Protein AF-A0A401RE34-F1 (afdb_monomer_lite)

pLDDT: mean 74.11, std 19.67, range [28.58, 96.75]

Radius of gyration: 24.1 Å; chains: 1; bounding box: 64×51×60 Å

Foldseek 3Di:
DVCLLLVHQQCFDADPNDTDNVLVVLVVLLVQQLVQLVDDLVRPDDHGGHGPPHLQSNLVSLLVNLLNVHHDDQSVLCVSLVLLLDDDPVSLVRAALQSLLSNLNSLLSCLPRPNPDDNVSSVSSSLSSLVSQLVQQDPQRARRHLLSLLQQWAADPPPPPDDDDDPPPDPGGCIGLRCNSVVVSDDPPSHDRVSSVVSNVVCVVVCVPVPVVSVVSNVCRDHRHYSSCSNVDDSVPDDPPPQPPPPPDDRPDDPPDPDDPDPDDDDDDDDDDDPDDDDPDPDQDKDKDWDWDADPPPSPDIDIDIDIGGDPDDVVNVLVVVCVVPVPPRD

Structure (mmCIF, N/CA/C/O backbone):
data_AF-A0A401RE34-F1
#
_entry.id   AF-A0A401RE34-F1
#
loop_
_atom_site.group_PDB
_atom_site.id
_atom_site.type_symbol
_atom_site.label_atom_id
_atom_site.label_alt_id
_atom_site.label_comp_id
_atom_site.label_asym_id
_atom_site.label_entity_id
_atom_site.label_seq_id
_atom_site.pdbx_PDB_ins_code
_atom_site.Cartn_x
_atom_site.Cartn_y
_atom_site.Cartn_z
_atom_site.occupancy
_atom_site.B_iso_or_equiv
_atom_site.auth_seq_id
_atom_site.auth_comp_id
_atom_site.auth_asym_id
_atom_site.auth_atom_id
_atom_site.pdbx_PDB_model_num
ATOM 1 N N . MET A 1 1 ? -4.284 -9.697 8.729 1.00 90.38 1 MET A N 1
ATOM 2 C CA . MET A 1 1 ? -4.873 -9.360 7.415 1.00 90.38 1 MET A CA 1
ATOM 3 C C . MET A 1 1 ? -5.427 -10.591 6.721 1.00 90.38 1 MET A C 1
ATOM 5 O O . MET A 1 1 ? -6.637 -10.698 6.702 1.00 90.38 1 MET A O 1
ATOM 9 N N . ALA A 1 2 ? -4.611 -11.542 6.244 1.00 93.44 2 ALA A N 1
ATOM 10 C CA . ALA A 1 2 ? -5.129 -12.738 5.555 1.00 93.44 2 ALA A CA 1
ATOM 11 C C . ALA A 1 2 ? -6.195 -13.509 6.361 1.00 93.44 2 ALA A C 1
ATOM 13 O O . ALA A 1 2 ? -7.266 -13.746 5.830 1.00 93.44 2 ALA A O 1
ATOM 14 N N . LEU A 1 3 ? -5.949 -13.778 7.654 1.00 94.50 3 LEU A N 1
ATOM 15 C CA . LEU A 1 3 ? -6.941 -14.416 8.537 1.00 94.50 3 LEU A CA 1
ATOM 16 C C . LEU A 1 3 ? -8.266 -13.642 8.604 1.00 94.50 3 LEU A C 1
ATOM 18 O O . LEU A 1 3 ? -9.326 -14.229 8.461 1.00 94.50 3 LEU A O 1
ATOM 22 N N . LEU A 1 4 ? -8.209 -12.312 8.739 1.00 93.88 4 LEU A N 1
ATOM 23 C CA . LEU A 1 4 ? -9.418 -11.481 8.731 1.00 93.88 4 LEU A CA 1
ATOM 24 C C . LEU A 1 4 ? -10.170 -11.612 7.398 1.00 93.88 4 LEU A C 1
ATOM 26 O O . LEU A 1 4 ? -11.387 -11.754 7.398 1.00 93.88 4 LEU A O 1
ATOM 30 N N . ALA A 1 5 ? -9.438 -11.631 6.277 1.00 92.19 5 ALA A N 1
ATOM 31 C CA . ALA A 1 5 ? -10.022 -11.774 4.946 1.00 92.19 5 ALA A CA 1
ATOM 32 C C . ALA A 1 5 ? -10.691 -13.140 4.731 1.00 92.19 5 ALA A C 1
ATOM 34 O O . ALA A 1 5 ? -11.666 -13.223 3.991 1.00 92.19 5 ALA A O 1
ATOM 35 N N . SER A 1 6 ? -10.187 -14.193 5.382 1.00 92.75 6 SER A N 1
ATOM 36 C CA . SER A 1 6 ? -10.789 -15.529 5.399 1.00 92.75 6 SER A CA 1
ATOM 37 C C . SER A 1 6 ? -11.804 -15.727 6.533 1.00 92.75 6 SER A C 1
ATOM 39 O O . SER A 1 6 ? -12.241 -16.848 6.776 1.00 92.75 6 SER A O 1
ATOM 41 N N . CYS A 1 7 ? -12.236 -14.644 7.192 1.00 92.94 7 CYS A N 1
ATOM 42 C CA . CYS A 1 7 ? -13.179 -14.656 8.314 1.00 92.94 7 CYS A CA 1
ATOM 43 C C . CYS A 1 7 ? -12.711 -15.489 9.525 1.00 92.94 7 CYS A C 1
ATOM 45 O O . CYS A 1 7 ? -13.532 -15.943 10.325 1.00 92.94 7 CYS A O 1
ATOM 47 N N . ASP A 1 8 ? -11.398 -15.652 9.680 1.00 93.00 8 ASP A N 1
ATOM 48 C CA . ASP A 1 8 ? -10.756 -16.324 10.803 1.00 93.00 8 ASP A CA 1
ATOM 49 C C . ASP A 1 8 ? -10.309 -15.321 11.876 1.00 93.00 8 ASP A C 1
ATOM 51 O O . ASP A 1 8 ? -9.848 -14.213 11.587 1.00 93.00 8 ASP A O 1
ATOM 55 N N . ASP A 1 9 ? -10.392 -15.735 13.143 1.00 91.88 9 ASP A N 1
ATOM 56 C CA . ASP A 1 9 ? -10.023 -14.903 14.289 1.00 91.88 9 ASP A CA 1
ATOM 57 C C . ASP A 1 9 ? -8.500 -14.929 14.561 1.00 91.88 9 ASP A C 1
ATOM 59 O O . ASP A 1 9 ? -7.966 -15.954 15.003 1.00 91.88 9 ASP A O 1
ATOM 63 N N . PRO A 1 10 ? -7.771 -13.806 14.379 1.00 94.69 10 PRO A N 1
ATOM 64 C CA . PRO A 1 10 ? -6.333 -13.744 14.640 1.00 94.69 10 PRO A CA 1
ATOM 65 C C . PRO A 1 10 ? -5.965 -13.772 16.135 1.00 94.69 10 PRO A C 1
ATOM 67 O O . PRO A 1 10 ? -4.781 -13.896 16.468 1.00 94.69 10 PRO A O 1
ATOM 70 N N . LEU A 1 11 ? -6.931 -13.639 17.049 1.00 94.12 11 LEU A N 1
ATOM 71 C CA . LEU A 1 11 ? -6.701 -13.724 18.496 1.00 94.12 11 LEU A CA 1
ATOM 72 C C . LEU A 1 11 ? -6.545 -15.171 18.975 1.00 94.12 11 LEU A C 1
ATOM 74 O O . LEU A 1 11 ? -5.956 -15.394 20.034 1.00 94.12 11 LEU A O 1
ATOM 78 N N . ASN A 1 12 ? -7.071 -16.135 18.215 1.00 92.62 12 ASN A N 1
ATOM 79 C CA . ASN A 1 12 ? -7.244 -17.521 18.640 1.00 92.62 12 ASN A CA 1
ATOM 80 C C . ASN A 1 12 ? -6.787 -18.509 17.556 1.00 92.62 12 ASN A C 1
ATOM 82 O O . ASN A 1 12 ? -7.555 -19.353 17.098 1.00 92.62 12 ASN A O 1
ATOM 86 N N . VAL A 1 13 ? -5.517 -18.419 17.153 1.00 94.25 13 VAL A N 1
ATOM 87 C CA . VAL A 1 13 ? -4.942 -19.276 16.103 1.00 94.25 13 VAL A CA 1
ATOM 88 C C . VAL A 1 13 ? -4.282 -20.505 16.717 1.00 94.25 13 VAL A C 1
ATOM 90 O O . VAL A 1 13 ? -3.469 -20.380 17.629 1.00 94.25 13 VAL A O 1
ATOM 93 N N . MET A 1 14 ? -4.590 -21.694 16.203 1.00 91.19 14 MET A N 1
ATOM 94 C CA . MET A 1 14 ? -3.956 -2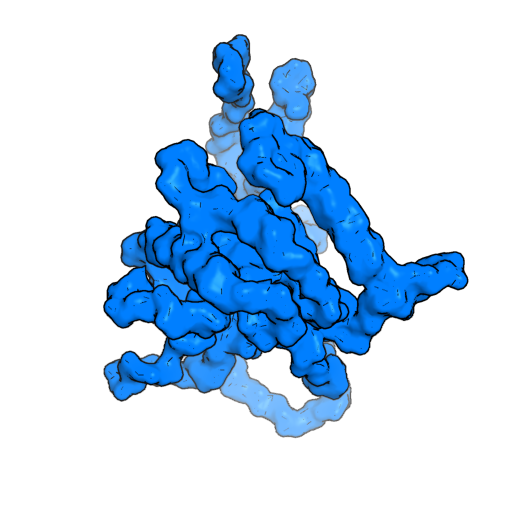2.942 16.638 1.00 91.19 14 MET A CA 1
ATOM 95 C C . MET A 1 14 ? -2.714 -23.240 15.792 1.00 91.19 14 MET A C 1
ATOM 97 O O . MET A 1 14 ? -2.813 -23.369 14.573 1.00 91.19 14 MET A O 1
ATOM 101 N N . VAL A 1 15 ? -1.553 -23.384 16.431 1.00 88.62 15 VAL A N 1
ATOM 102 C CA . VAL A 1 15 ? -0.286 -23.776 15.793 1.00 88.62 15 VAL A CA 1
ATOM 103 C C . VAL A 1 15 ? 0.317 -24.927 16.587 1.00 88.62 15 VAL A C 1
ATOM 105 O O . VAL A 1 15 ? 0.668 -24.732 17.744 1.00 88.62 15 VAL A O 1
ATOM 108 N N . GLU A 1 16 ? 0.415 -26.116 15.980 1.00 82.25 16 GLU A N 1
ATOM 109 C CA . GLU A 1 16 ? 1.020 -27.313 16.603 1.00 82.25 16 GLU A CA 1
ATOM 110 C C . GLU A 1 16 ? 0.528 -27.554 18.053 1.00 82.25 16 GLU A C 1
ATOM 112 O O . GLU A 1 16 ? 1.316 -27.722 18.977 1.00 82.25 16 GLU A O 1
ATOM 117 N N . ASP A 1 17 ? -0.798 -27.514 18.248 1.00 88.94 17 ASP A N 1
ATOM 118 C CA . ASP A 1 17 ? -1.525 -27.648 19.529 1.00 88.94 17 ASP A CA 1
ATOM 119 C C . ASP A 1 17 ? -1.418 -26.473 20.521 1.00 88.94 17 ASP A C 1
ATOM 121 O O . ASP A 1 17 ? -2.028 -26.506 21.594 1.00 88.94 17 ASP A O 1
ATOM 125 N N . GLN A 1 18 ? -0.728 -25.390 20.163 1.00 90.81 18 GLN A N 1
ATOM 126 C CA . GLN A 1 18 ? -0.668 -24.168 20.959 1.00 90.81 18 GLN A CA 1
ATOM 127 C C . GLN A 1 18 ? -1.620 -23.095 20.421 1.00 90.81 18 GLN A C 1
ATOM 129 O O . GLN A 1 18 ? -1.591 -22.738 19.244 1.00 90.81 18 GLN A O 1
ATOM 134 N N . GLN A 1 19 ? -2.430 -22.525 21.314 1.00 92.00 19 GLN A N 1
ATOM 135 C CA . GLN A 1 19 ? -3.226 -21.341 21.010 1.00 92.00 19 GLN A CA 1
ATOM 136 C C . GLN A 1 19 ? -2.334 -20.096 21.036 1.00 92.00 19 GLN A C 1
ATOM 138 O O . GLN A 1 19 ? -1.666 -19.809 22.034 1.00 92.00 19 GLN A O 1
ATOM 143 N N . MET A 1 20 ? -2.331 -19.352 19.937 1.00 93.75 20 MET A N 1
ATOM 144 C CA . MET A 1 20 ? -1.529 -18.155 19.733 1.00 93.75 20 MET A CA 1
ATOM 145 C C . MET A 1 20 ? -2.417 -16.940 19.478 1.00 93.75 20 MET A C 1
ATOM 147 O O . MET A 1 20 ? -3.316 -16.966 18.640 1.00 93.75 20 MET A O 1
ATOM 151 N N . ASN A 1 21 ? -2.102 -15.850 20.176 1.00 95.31 21 ASN A N 1
ATOM 152 C CA . ASN A 1 21 ? -2.672 -14.536 19.919 1.00 95.31 21 ASN A CA 1
ATOM 153 C C . ASN A 1 21 ? -1.729 -13.765 18.988 1.00 95.31 21 ASN A C 1
ATOM 155 O O . ASN A 1 21 ? -0.731 -13.184 19.430 1.00 95.31 21 ASN A O 1
ATOM 159 N N . LEU A 1 22 ? -2.033 -13.776 17.689 1.00 96.00 22 LEU A N 1
ATOM 160 C CA . LEU A 1 22 ? -1.188 -13.125 16.687 1.00 96.00 22 LEU A CA 1
ATOM 161 C C . LEU A 1 22 ? -1.270 -11.598 16.761 1.00 96.00 22 LEU A C 1
ATOM 163 O O . LEU A 1 22 ? -0.311 -10.929 16.385 1.00 96.00 22 LEU A O 1
ATOM 167 N N . VAL A 1 23 ? -2.366 -11.043 17.285 1.00 96.38 23 VAL A N 1
ATOM 168 C CA . VAL A 1 23 ? -2.522 -9.595 17.507 1.00 96.38 23 VAL A CA 1
ATOM 169 C C . VAL A 1 23 ? -1.529 -9.115 18.569 1.00 96.38 23 VAL A C 1
ATOM 171 O O . VAL A 1 23 ? -0.809 -8.143 18.351 1.00 96.38 23 VAL A O 1
ATOM 174 N N . ALA A 1 24 ? -1.420 -9.836 19.688 1.00 95.69 24 ALA A N 1
ATOM 175 C CA . ALA A 1 24 ? -0.450 -9.537 20.740 1.00 95.69 24 ALA A CA 1
ATOM 176 C C . ALA A 1 24 ? 0.997 -9.694 20.245 1.00 95.69 24 ALA A C 1
ATOM 178 O O . ALA A 1 24 ? 1.841 -8.846 20.529 1.00 95.69 24 ALA A O 1
ATOM 179 N N . LEU A 1 25 ? 1.274 -10.739 19.456 1.00 96.12 25 LEU A N 1
ATOM 180 C CA . LEU A 1 25 ? 2.590 -10.944 18.846 1.00 96.12 25 LEU A CA 1
ATOM 181 C C . LEU A 1 25 ? 2.954 -9.821 17.863 1.00 96.12 25 LEU A C 1
ATOM 183 O O . LEU A 1 25 ? 4.099 -9.370 17.839 1.00 96.12 25 LEU A O 1
ATOM 187 N N . LEU A 1 26 ? 1.997 -9.360 17.055 1.00 96.75 26 LEU A N 1
ATOM 188 C CA . LEU A 1 26 ? 2.203 -8.250 16.126 1.00 96.75 26 LEU A CA 1
ATOM 189 C C . LEU A 1 26 ? 2.470 -6.939 16.872 1.00 96.75 26 LEU A C 1
ATOM 191 O O . LEU A 1 26 ? 3.363 -6.197 16.474 1.00 96.75 26 LEU A O 1
ATOM 195 N N . MET A 1 27 ? 1.754 -6.681 17.970 1.00 94.56 27 MET A N 1
ATOM 196 C CA . MET A 1 27 ? 1.994 -5.515 18.825 1.00 94.56 27 MET A CA 1
ATOM 197 C C . MET A 1 27 ? 3.416 -5.526 19.411 1.00 94.56 27 MET A C 1
ATOM 199 O O . MET A 1 27 ? 4.094 -4.501 19.392 1.00 94.56 27 MET A O 1
ATOM 203 N N . ASP A 1 28 ? 3.898 -6.680 19.881 1.00 94.69 28 ASP A N 1
ATOM 204 C CA . ASP A 1 28 ? 5.262 -6.834 20.411 1.00 94.69 28 ASP A CA 1
ATOM 205 C C . ASP A 1 28 ? 6.339 -6.614 19.333 1.00 94.69 28 ASP A C 1
ATOM 207 O O . ASP A 1 28 ? 7.317 -5.888 19.541 1.00 94.69 28 ASP A O 1
ATOM 211 N N . LYS A 1 29 ? 6.124 -7.162 18.131 1.00 95.06 29 LYS A N 1
ATOM 212 C CA . LYS A 1 29 ? 7.015 -6.949 16.981 1.00 95.06 29 LYS A CA 1
ATOM 213 C C . LYS A 1 29 ? 7.043 -5.494 16.533 1.00 95.06 29 LYS A C 1
ATOM 215 O O . LYS A 1 29 ? 8.125 -4.957 16.329 1.00 95.06 29 LYS A O 1
ATOM 220 N N . LEU A 1 30 ? 5.881 -4.852 16.431 1.00 92.19 30 LEU A N 1
ATOM 221 C CA . LEU A 1 30 ? 5.777 -3.439 16.074 1.00 92.19 30 LEU A CA 1
ATOM 222 C C . LEU A 1 30 ? 6.473 -2.559 17.116 1.00 92.19 30 LEU A C 1
ATOM 224 O O . LEU A 1 30 ? 7.227 -1.659 16.761 1.00 92.19 30 LEU A O 1
ATOM 228 N N . LYS A 1 31 ? 6.288 -2.854 18.405 1.00 89.44 31 LYS A N 1
ATOM 229 C CA . LYS A 1 31 ? 7.003 -2.168 19.482 1.00 89.44 31 LYS A CA 1
ATOM 230 C C . LYS A 1 31 ? 8.519 -2.315 19.342 1.00 89.44 31 LYS A C 1
ATOM 232 O O . LYS A 1 31 ? 9.230 -1.326 19.475 1.00 89.44 31 LYS A O 1
ATOM 237 N N . THR A 1 32 ? 8.997 -3.524 19.057 1.00 90.38 32 THR A N 1
ATOM 238 C CA . THR A 1 32 ? 10.427 -3.797 18.849 1.00 90.38 32 THR A CA 1
ATOM 239 C C . THR A 1 32 ? 10.989 -2.998 17.672 1.00 90.38 32 THR A C 1
ATOM 241 O O . THR A 1 32 ? 12.085 -2.450 17.768 1.00 90.38 32 THR A O 1
ATOM 244 N N . ASP A 1 33 ? 10.225 -2.903 16.584 1.00 86.62 33 ASP A N 1
ATOM 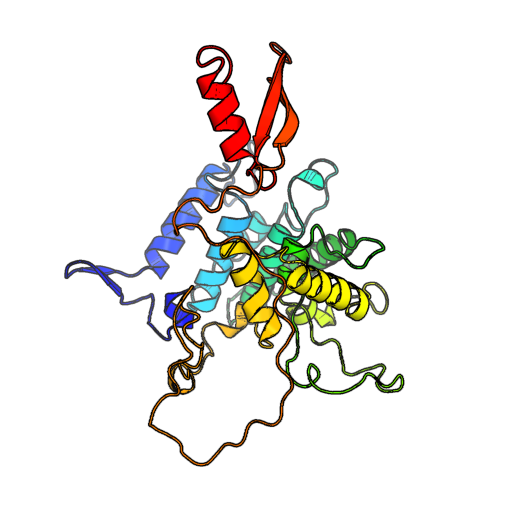245 C CA . ASP A 1 33 ? 10.597 -2.155 15.382 1.00 86.62 33 ASP A CA 1
ATOM 246 C C . ASP A 1 33 ? 10.695 -0.645 15.658 1.00 86.62 33 ASP A C 1
ATOM 248 O O . ASP A 1 33 ? 11.676 0.006 15.305 1.00 86.62 33 ASP A O 1
ATOM 252 N N . ILE A 1 34 ? 9.722 -0.097 16.395 1.00 81.44 34 ILE A N 1
ATOM 253 C CA . ILE A 1 34 ? 9.713 1.312 16.812 1.00 81.44 34 ILE A CA 1
ATOM 254 C C . ILE A 1 34 ? 10.854 1.604 17.788 1.00 81.44 34 ILE A C 1
ATOM 256 O O . ILE A 1 34 ? 11.558 2.596 17.621 1.00 81.44 34 ILE A O 1
ATOM 260 N N . ASP A 1 35 ? 11.073 0.755 18.795 1.00 82.38 35 ASP A N 1
ATOM 261 C CA . ASP A 1 35 ? 12.115 0.962 19.809 1.00 82.38 35 ASP A CA 1
ATOM 262 C C . ASP A 1 35 ? 13.529 0.981 19.168 1.00 82.38 35 ASP A C 1
ATOM 264 O O . ASP A 1 35 ? 14.422 1.676 19.664 1.00 82.38 35 ASP A O 1
ATOM 268 N N . ALA A 1 36 ? 13.731 0.297 18.031 1.00 81.19 36 ALA A N 1
ATOM 269 C CA . ALA A 1 36 ? 14.985 0.314 17.267 1.00 81.19 36 ALA A CA 1
ATOM 270 C C . ALA A 1 36 ? 15.303 1.669 16.611 1.00 81.19 36 ALA A C 1
ATOM 272 O O . ALA A 1 36 ? 16.478 2.001 16.445 1.00 81.19 36 ALA A O 1
ATOM 273 N N . THR A 1 37 ? 14.288 2.494 16.333 1.00 72.75 37 THR A N 1
ATOM 274 C CA . THR A 1 37 ? 14.477 3.852 15.783 1.00 72.75 37 THR A CA 1
ATOM 275 C C . THR A 1 37 ? 15.145 4.814 16.775 1.00 72.75 37 THR A C 1
ATOM 277 O O . THR A 1 37 ? 15.508 5.936 16.421 1.00 72.75 37 THR A O 1
ATOM 280 N N . GLY A 1 38 ? 15.307 4.398 18.039 1.00 66.44 38 GLY A N 1
ATOM 281 C CA . GLY A 1 38 ? 15.877 5.214 19.112 1.00 66.44 38 GLY A CA 1
ATOM 282 C C . GLY A 1 38 ? 14.916 6.276 19.652 1.00 66.44 38 GLY A C 1
ATOM 283 O O . GLY A 1 38 ? 15.276 7.031 20.564 1.00 66.44 38 GLY A O 1
ATOM 284 N N . VAL A 1 39 ? 13.684 6.333 19.138 1.00 63.16 39 VAL A N 1
ATOM 285 C CA . VAL A 1 39 ? 12.700 7.329 19.547 1.00 63.16 39 VAL A CA 1
ATOM 286 C C . VAL A 1 39 ? 12.140 6.987 20.929 1.00 63.16 39 VAL A C 1
ATOM 288 O O . VAL A 1 39 ? 11.606 5.909 21.174 1.00 63.16 39 VAL A O 1
ATOM 291 N N . LYS A 1 40 ? 12.264 7.929 21.872 1.00 54.28 40 LYS A N 1
ATOM 292 C CA . LYS A 1 40 ? 11.739 7.783 23.237 1.00 54.28 40 LYS A CA 1
ATOM 293 C C . LYS A 1 40 ? 10.378 8.469 23.386 1.00 54.28 40 LYS A C 1
ATOM 295 O O . LYS A 1 40 ? 10.184 9.544 22.817 1.00 54.28 40 LYS A O 1
ATOM 300 N N . PRO A 1 41 ? 9.482 7.955 24.255 1.00 49.72 41 PRO A N 1
ATOM 301 C CA . PRO A 1 41 ? 8.133 8.491 24.490 1.00 49.72 41 PRO A CA 1
ATOM 302 C C . PRO A 1 41 ? 8.089 9.913 25.081 1.00 49.72 41 PRO A C 1
ATOM 304 O O . PRO A 1 41 ? 7.026 10.412 25.412 1.00 49.72 41 PRO A O 1
ATOM 307 N N . ASN A 1 42 ? 9.223 10.605 25.206 1.00 49.09 42 ASN A N 1
ATOM 308 C CA . ASN A 1 42 ? 9.300 11.962 25.746 1.00 49.09 42 ASN A CA 1
ATOM 309 C C . ASN A 1 42 ? 9.712 12.988 24.673 1.00 49.09 42 ASN A C 1
ATOM 311 O O . ASN A 1 42 ? 10.096 14.102 25.018 1.00 49.09 42 ASN A O 1
ATOM 315 N N . GLY A 1 43 ? 9.703 12.611 23.387 1.00 48.75 43 GLY A N 1
ATOM 316 C CA . GLY A 1 43 ? 9.982 13.520 22.267 1.00 48.75 43 GLY A CA 1
ATOM 317 C C . GLY A 1 43 ? 11.427 14.026 22.179 1.00 48.75 43 GLY A C 1
ATOM 318 O O . GLY A 1 43 ? 11.723 14.891 21.360 1.00 48.75 43 GLY A O 1
ATOM 319 N N . ILE A 1 44 ? 12.349 13.505 22.999 1.00 42.09 44 ILE A N 1
ATOM 320 C CA . ILE A 1 44 ? 13.773 13.829 22.880 1.00 42.09 44 ILE A CA 1
ATOM 321 C C . ILE A 1 44 ? 14.364 12.945 21.782 1.00 42.09 44 ILE A C 1
ATOM 323 O O . ILE A 1 44 ? 14.699 11.781 22.003 1.00 42.09 44 ILE A O 1
ATOM 327 N N . LEU A 1 45 ? 14.456 13.545 20.598 1.00 44.69 45 LEU A N 1
ATOM 328 C CA . LEU A 1 45 ? 15.101 13.031 19.401 1.00 44.69 45 LEU A CA 1
ATOM 329 C C . LEU A 1 45 ? 16.610 12.886 19.649 1.00 44.69 45 LEU A C 1
ATOM 331 O O . LEU A 1 45 ? 17.357 13.863 19.589 1.00 44.69 45 LEU A O 1
ATOM 335 N N . LEU A 1 46 ? 17.069 11.672 19.943 1.00 41.66 46 LEU A N 1
ATOM 336 C CA . LEU A 1 46 ? 18.489 11.337 19.898 1.00 41.66 46 LEU A CA 1
ATOM 337 C C . LEU A 1 46 ? 18.697 10.335 18.770 1.00 41.66 46 LEU A C 1
ATOM 339 O O . LEU A 1 46 ? 18.628 9.139 19.003 1.00 41.66 46 LEU A O 1
ATOM 343 N N . ILE A 1 47 ? 19.019 10.880 17.591 1.00 46.56 47 ILE A N 1
ATOM 344 C CA . ILE A 1 47 ? 19.524 10.169 16.407 1.00 46.56 47 ILE A CA 1
ATOM 345 C C . ILE A 1 47 ? 18.439 9.300 15.744 1.00 46.56 47 ILE A C 1
ATOM 347 O O . ILE A 1 47 ? 17.991 8.321 16.320 1.00 46.56 47 ILE A O 1
ATOM 351 N N . TYR A 1 48 ? 18.023 9.672 14.526 1.00 55.16 48 TYR A N 1
ATOM 352 C CA . TYR A 1 48 ? 17.128 8.866 13.687 1.00 55.16 48 TYR A CA 1
ATOM 353 C C . TYR A 1 48 ? 17.797 7.515 13.393 1.00 55.16 48 TYR A C 1
ATOM 355 O O . TYR A 1 48 ? 18.671 7.439 12.531 1.00 55.16 48 TYR A O 1
ATOM 363 N N . GLY A 1 49 ? 17.456 6.476 14.153 1.00 59.19 49 GLY A N 1
ATOM 364 C CA . GLY A 1 49 ? 17.676 5.102 13.719 1.00 59.19 49 GLY A CA 1
ATOM 365 C C . GLY A 1 49 ? 16.598 4.728 12.708 1.00 59.19 49 GLY A C 1
ATOM 366 O O . GLY A 1 49 ? 15.450 5.154 12.848 1.00 59.19 49 GLY A O 1
ATOM 367 N N . ASP A 1 50 ? 16.956 3.940 11.701 1.00 67.50 50 ASP A N 1
ATOM 368 C CA . ASP A 1 50 ? 15.959 3.319 10.835 1.00 67.50 50 ASP A CA 1
ATOM 369 C C . ASP A 1 50 ? 15.212 2.222 11.613 1.00 67.50 50 ASP A C 1
ATOM 371 O O . ASP A 1 50 ? 15.791 1.608 12.521 1.00 67.50 50 ASP A O 1
ATOM 375 N N . PRO A 1 51 ? 13.931 1.967 11.299 1.00 75.75 51 PRO A N 1
ATOM 376 C CA . PRO A 1 51 ? 13.257 0.779 11.809 1.00 75.75 51 PRO A CA 1
ATOM 377 C C . PRO A 1 51 ? 14.037 -0.489 11.417 1.00 75.75 51 PRO A C 1
ATOM 379 O O . PRO A 1 51 ? 14.800 -0.499 10.452 1.00 75.75 51 PRO A O 1
ATOM 382 N N . LEU A 1 52 ? 13.843 -1.583 12.158 1.00 83.00 52 LEU A N 1
ATOM 383 C CA . LEU A 1 52 ? 14.375 -2.900 11.785 1.00 83.00 52 LEU A CA 1
ATOM 384 C C . LEU A 1 52 ? 13.836 -3.366 10.431 1.00 83.00 52 LEU A C 1
ATOM 386 O O . LEU A 1 52 ? 14.502 -4.149 9.751 1.00 83.00 52 LEU A O 1
ATOM 390 N N . THR A 1 53 ? 12.622 -2.936 10.080 1.00 85.00 53 THR A N 1
ATOM 391 C CA . THR A 1 53 ? 12.015 -3.177 8.770 1.00 85.00 53 THR A CA 1
ATOM 392 C C . THR A 1 53 ? 11.990 -1.901 7.921 1.00 85.00 53 THR A C 1
ATOM 394 O O . THR A 1 53 ? 13.039 -1.377 7.557 1.00 85.00 53 THR A O 1
ATOM 397 N N . ASP A 1 54 ? 10.806 -1.405 7.582 1.00 84.25 54 ASP A N 1
ATOM 398 C CA . ASP A 1 54 ? 10.570 -0.172 6.853 1.00 84.25 54 ASP A CA 1
ATOM 399 C C . ASP A 1 54 ? 9.203 0.421 7.251 1.00 84.25 54 ASP A C 1
ATOM 401 O O . ASP A 1 54 ? 8.389 -0.179 7.962 1.00 84.25 54 ASP A O 1
ATOM 405 N N . TYR A 1 55 ? 8.926 1.631 6.769 1.00 83.44 55 TYR A N 1
ATOM 406 C CA . TYR A 1 55 ? 7.664 2.307 7.056 1.00 83.44 55 TYR A CA 1
ATOM 407 C C . TYR A 1 55 ? 6.447 1.663 6.370 1.00 83.44 55 TYR A C 1
ATOM 409 O O . TYR A 1 55 ? 5.322 1.889 6.824 1.00 83.44 55 TYR A O 1
ATOM 417 N N . TYR A 1 56 ? 6.632 0.853 5.321 1.00 85.69 56 TYR A N 1
ATOM 418 C CA . TYR A 1 56 ? 5.547 0.089 4.699 1.00 85.69 56 TYR A CA 1
ATOM 419 C C . TYR A 1 56 ? 5.045 -0.992 5.661 1.00 85.69 56 TYR A C 1
ATOM 421 O O . TYR A 1 56 ? 3.850 -1.061 5.953 1.00 85.69 56 TYR A O 1
ATOM 429 N N . GLN A 1 57 ? 5.961 -1.780 6.224 1.00 91.12 57 GLN A N 1
ATOM 430 C CA . GLN A 1 57 ? 5.676 -2.847 7.183 1.00 91.12 57 GLN A CA 1
ATOM 431 C C . GLN A 1 57 ? 5.103 -2.301 8.489 1.00 91.12 57 GLN A C 1
ATOM 433 O O . GLN A 1 57 ? 4.120 -2.840 9.001 1.00 91.12 57 GLN A O 1
ATOM 438 N N . ILE A 1 58 ? 5.647 -1.191 8.995 1.00 90.06 58 ILE A N 1
ATOM 439 C CA . ILE A 1 58 ? 5.085 -0.499 10.161 1.00 90.06 58 ILE A CA 1
ATOM 440 C C . ILE A 1 58 ? 3.647 -0.050 9.881 1.00 90.06 58 ILE A C 1
ATOM 442 O O . ILE A 1 58 ? 2.751 -0.312 10.685 1.00 90.06 58 ILE A O 1
ATOM 446 N N . SER A 1 59 ? 3.394 0.574 8.727 1.00 89.62 59 SER A N 1
ATOM 447 C CA . SER A 1 59 ? 2.047 1.027 8.355 1.00 89.62 59 SER A CA 1
ATOM 448 C C . SER A 1 59 ? 1.074 -0.147 8.196 1.00 89.62 59 SER A C 1
ATOM 450 O O . SER A 1 59 ? -0.058 -0.075 8.678 1.00 89.62 59 SER A O 1
ATOM 452 N N . LEU A 1 60 ? 1.515 -1.261 7.600 1.00 92.38 60 LEU A N 1
ATOM 453 C CA . LEU A 1 60 ? 0.732 -2.498 7.514 1.00 92.38 60 LEU A CA 1
ATOM 454 C C . LEU A 1 60 ? 0.421 -3.084 8.894 1.00 92.38 60 LEU A C 1
ATOM 456 O O . LEU A 1 60 ? -0.703 -3.531 9.121 1.00 92.38 60 LEU A O 1
ATOM 460 N N . ALA A 1 61 ? 1.384 -3.081 9.817 1.00 95.06 61 ALA A N 1
ATOM 461 C CA . ALA A 1 61 ? 1.187 -3.569 11.177 1.00 95.06 61 ALA A CA 1
ATOM 462 C C . ALA A 1 61 ? 0.147 -2.724 11.924 1.00 95.06 61 ALA A C 1
ATOM 464 O O . ALA A 1 61 ? -0.776 -3.279 12.519 1.00 95.06 61 ALA A O 1
ATOM 465 N N . VAL A 1 62 ? 0.242 -1.393 11.835 1.00 92.94 62 VAL A N 1
ATOM 466 C CA . VAL A 1 62 ? -0.743 -0.460 12.411 1.00 92.94 62 VAL A CA 1
ATOM 467 C C . VAL A 1 62 ? -2.135 -0.712 11.827 1.00 92.94 62 VAL A C 1
ATOM 469 O O . VAL A 1 62 ? -3.101 -0.838 12.581 1.00 92.94 62 VAL A O 1
ATOM 472 N N . LEU A 1 63 ? -2.247 -0.836 10.502 1.00 92.88 63 LEU A N 1
ATOM 473 C CA . LEU A 1 63 ? -3.510 -1.135 9.827 1.00 92.88 63 LEU A CA 1
ATOM 474 C C . LEU A 1 63 ? -4.095 -2.479 10.288 1.00 92.88 63 LEU A C 1
ATOM 476 O O . LEU A 1 63 ? -5.269 -2.552 10.637 1.00 92.88 63 LEU A O 1
ATOM 480 N N . ALA A 1 64 ? -3.279 -3.531 10.351 1.00 95.38 64 ALA A N 1
ATOM 481 C CA . ALA A 1 64 ? -3.713 -4.859 10.774 1.00 95.38 64 ALA A CA 1
ATOM 482 C C . ALA A 1 64 ? -4.161 -4.908 12.240 1.00 95.38 64 ALA A C 1
ATOM 484 O O . ALA A 1 64 ? -5.152 -5.574 12.549 1.00 95.38 64 ALA A O 1
ATOM 485 N N . LEU A 1 65 ? -3.460 -4.203 13.133 1.00 94.69 65 LEU A N 1
ATOM 486 C CA . LEU A 1 65 ? -3.847 -4.061 14.538 1.00 94.69 65 LEU A CA 1
ATOM 487 C C . LEU A 1 65 ? -5.191 -3.339 14.652 1.00 94.69 65 LEU A C 1
ATOM 489 O O . LEU A 1 65 ? -6.108 -3.869 15.279 1.00 94.69 65 LEU A O 1
ATOM 493 N N . CYS A 1 66 ? -5.349 -2.209 13.958 1.00 92.62 66 CYS A N 1
ATOM 494 C CA . CYS A 1 66 ? -6.599 -1.454 13.922 1.00 92.62 66 CYS A CA 1
ATOM 495 C C . CYS A 1 66 ? -7.782 -2.309 13.433 1.00 92.62 66 CYS A C 1
ATOM 497 O O . CYS A 1 66 ? -8.810 -2.386 14.104 1.00 92.62 66 CYS A O 1
ATOM 499 N N . LYS A 1 67 ? -7.609 -3.046 12.325 1.00 92.56 67 LYS A N 1
ATOM 500 C CA . LYS A 1 67 ? -8.624 -3.976 11.794 1.00 92.56 67 LYS A CA 1
ATOM 501 C C . LYS A 1 67 ? -8.882 -5.199 12.676 1.00 92.56 67 LYS A C 1
ATOM 503 O O . LYS A 1 67 ? -9.884 -5.873 12.490 1.00 92.56 67 LYS A O 1
ATOM 508 N N . SER A 1 68 ? -8.014 -5.463 13.649 1.00 92.88 68 SER A N 1
ATOM 509 C CA . SER A 1 68 ? -8.222 -6.473 14.696 1.00 92.88 68 SER A CA 1
ATOM 510 C C . SER A 1 68 ? -8.764 -5.857 15.996 1.00 92.88 68 SER A C 1
ATOM 512 O O . SER A 1 68 ? -8.614 -6.448 17.065 1.00 92.88 68 SER A O 1
ATOM 514 N N . SER A 1 69 ? -9.326 -4.642 15.931 1.00 89.94 69 SER A N 1
ATOM 515 C CA . SER A 1 69 ? -9.818 -3.862 17.078 1.00 89.94 69 SER A CA 1
ATOM 516 C C . SER A 1 69 ? -8.761 -3.602 18.165 1.00 89.94 69 SER A C 1
ATOM 518 O O . SER A 1 69 ? -9.091 -3.420 19.337 1.00 89.94 69 SER A O 1
ATOM 520 N N . SER A 1 70 ? -7.478 -3.579 17.790 1.00 91.19 70 SER A N 1
ATOM 521 C CA . SER A 1 70 ? -6.352 -3.278 18.675 1.00 91.19 70 SER A CA 1
ATOM 522 C C . SER A 1 70 ? -5.744 -1.926 18.307 1.00 91.19 70 SER A C 1
ATOM 524 O O . SER A 1 70 ? -5.096 -1.765 17.275 1.00 91.19 70 SER A O 1
ATOM 526 N N . CYS A 1 71 ? -5.972 -0.932 19.160 1.00 87.88 71 CYS A N 1
ATOM 527 C CA . CYS A 1 71 ? -5.517 0.435 18.935 1.00 87.88 71 CYS A CA 1
ATOM 528 C C . CYS A 1 71 ? -4.128 0.680 19.534 1.00 87.88 71 CYS A C 1
ATOM 530 O O . CYS A 1 71 ? -3.772 0.122 20.575 1.00 87.88 71 CYS A O 1
ATOM 532 N N . LEU A 1 72 ? -3.363 1.569 18.899 1.00 86.31 72 LEU A N 1
ATOM 533 C CA . LEU A 1 72 ? -2.104 2.068 19.446 1.00 86.31 72 LEU A CA 1
ATOM 534 C C . LEU A 1 72 ? -2.332 3.334 20.287 1.00 86.31 72 LEU A C 1
ATOM 536 O O . LEU A 1 72 ? -3.253 4.100 19.997 1.00 86.31 72 LEU A O 1
ATOM 540 N N . PRO A 1 73 ? -1.467 3.616 21.281 1.00 83.94 73 PRO A N 1
ATOM 541 C CA . PRO A 1 73 ? -1.455 4.911 21.948 1.00 83.94 73 PRO A CA 1
ATOM 542 C C . PRO A 1 73 ? -1.188 6.042 20.948 1.00 83.94 73 PRO A C 1
ATOM 544 O O . PRO A 1 73 ? -0.328 5.931 20.076 1.00 83.94 73 PRO A O 1
ATOM 547 N N . CYS A 1 74 ? -1.866 7.171 21.109 1.00 78.56 74 CYS A N 1
ATOM 548 C CA . CYS A 1 74 ? -1.826 8.268 20.130 1.00 78.56 74 CYS A CA 1
ATOM 549 C C . CYS A 1 74 ? -0.445 8.877 19.975 1.00 78.56 74 CYS A C 1
ATOM 551 O O . CYS A 1 74 ? -0.017 9.171 18.867 1.00 78.56 74 CYS A O 1
ATOM 553 N N . GLN A 1 75 ? 0.286 8.974 21.082 1.00 77.56 75 GLN A N 1
ATOM 554 C CA . GLN A 1 75 ? 1.666 9.426 21.066 1.00 77.56 75 GLN A CA 1
ATOM 555 C C . GLN A 1 75 ? 2.559 8.523 20.200 1.00 77.56 75 GLN A C 1
ATOM 557 O O . GLN A 1 75 ? 3.490 9.000 19.559 1.00 77.56 75 GLN A O 1
ATOM 562 N N . THR A 1 76 ? 2.268 7.221 20.156 1.00 80.88 76 THR A N 1
ATOM 563 C CA . THR A 1 76 ? 2.963 6.267 19.290 1.00 80.88 76 THR A CA 1
ATOM 564 C C . THR A 1 76 ? 2.574 6.468 17.825 1.00 80.88 76 THR A C 1
ATOM 566 O O . THR A 1 76 ? 3.449 6.460 16.968 1.00 80.88 76 THR A O 1
ATOM 569 N N . ILE A 1 77 ? 1.294 6.711 17.527 1.00 80.75 77 ILE A N 1
ATOM 570 C CA . ILE A 1 77 ? 0.823 7.000 16.159 1.00 80.75 77 ILE A CA 1
ATOM 571 C C . ILE A 1 77 ? 1.457 8.293 15.628 1.00 80.75 77 ILE A C 1
ATOM 573 O O . ILE A 1 77 ? 2.014 8.298 14.533 1.00 80.75 77 ILE A O 1
ATOM 577 N N . GLU A 1 78 ? 1.416 9.372 16.411 1.00 77.56 78 GLU A N 1
ATOM 578 C CA . GLU A 1 78 ? 2.024 10.661 16.061 1.00 77.56 78 GLU A CA 1
ATOM 579 C C . GLU A 1 78 ? 3.512 10.522 15.772 1.00 77.56 78 GLU A C 1
ATOM 581 O O . GLU A 1 78 ? 4.008 11.093 14.810 1.00 77.56 78 GLU A O 1
ATOM 586 N N . MET A 1 79 ? 4.208 9.734 16.588 1.00 75.12 79 MET A N 1
ATOM 587 C CA . MET A 1 79 ? 5.626 9.452 16.433 1.00 75.12 79 MET A CA 1
ATOM 588 C C . MET A 1 79 ? 5.928 8.686 15.141 1.00 75.12 79 MET A C 1
ATOM 590 O O . MET A 1 79 ? 6.778 9.121 14.370 1.00 75.12 79 MET A O 1
ATOM 594 N N . ILE A 1 80 ? 5.231 7.571 14.897 1.00 78.62 80 ILE A N 1
ATOM 595 C CA . ILE A 1 80 ? 5.445 6.709 13.722 1.00 78.62 80 ILE A CA 1
ATOM 596 C C . ILE A 1 80 ? 5.205 7.479 12.426 1.00 78.62 80 ILE A C 1
ATOM 598 O O . ILE A 1 80 ? 5.991 7.387 11.486 1.00 78.62 80 ILE A O 1
ATOM 602 N N . PHE A 1 81 ? 4.104 8.229 12.365 1.00 77.94 81 PHE A N 1
ATOM 603 C CA . PHE A 1 81 ? 3.703 8.932 11.152 1.00 77.94 81 PHE A CA 1
ATOM 604 C C . PHE A 1 81 ? 4.245 10.359 11.082 1.00 77.94 81 PHE A C 1
ATOM 606 O O . PHE A 1 81 ? 3.917 11.071 10.136 1.00 77.94 81 PHE A O 1
ATOM 613 N N . TYR A 1 82 ? 5.094 10.784 12.025 1.00 76.81 82 TYR A N 1
ATOM 614 C CA . TYR A 1 82 ? 5.658 12.132 12.036 1.00 76.81 82 TYR A CA 1
ATOM 615 C C . TYR A 1 82 ? 6.380 12.447 10.720 1.00 76.81 82 TYR A C 1
ATOM 617 O O . TYR A 1 82 ? 6.044 13.425 10.058 1.00 76.81 82 TYR A O 1
ATOM 625 N N . SER A 1 83 ? 7.314 11.596 10.298 1.00 68.25 83 SER A N 1
ATOM 626 C CA . SER A 1 83 ? 8.089 11.733 9.053 1.00 68.25 83 SER A CA 1
ATOM 627 C C . SER A 1 83 ? 7.253 11.507 7.788 1.00 68.25 83 SER A C 1
ATOM 629 O O . SER A 1 83 ? 7.520 12.100 6.745 1.00 68.25 83 SER A O 1
ATOM 631 N N . ALA A 1 84 ? 6.204 10.683 7.862 1.00 67.94 84 ALA A N 1
ATOM 632 C CA . ALA A 1 84 ? 5.238 10.534 6.773 1.00 67.94 84 ALA A CA 1
ATOM 633 C C . ALA A 1 84 ? 4.366 11.800 6.615 1.00 67.94 84 ALA A C 1
ATOM 635 O O . ALA A 1 84 ? 4.015 12.178 5.497 1.00 67.94 84 ALA A O 1
ATOM 636 N N . ALA A 1 85 ? 4.067 12.501 7.709 1.00 69.88 85 ALA A N 1
ATOM 637 C CA . ALA A 1 85 ? 3.244 13.708 7.732 1.00 69.88 85 ALA A CA 1
ATOM 638 C C . ALA A 1 85 ? 4.030 15.021 7.568 1.00 69.88 85 ALA A C 1
ATOM 640 O O . ALA A 1 85 ? 3.424 16.047 7.266 1.00 69.88 85 ALA A O 1
ATOM 641 N N . HIS A 1 86 ? 5.348 15.029 7.769 1.00 69.81 86 HIS A N 1
ATOM 642 C CA . HIS A 1 86 ? 6.189 16.217 7.611 1.00 69.81 86 HIS A CA 1
ATOM 643 C C . HIS A 1 86 ? 7.055 16.099 6.356 1.00 69.81 86 HIS A C 1
ATOM 645 O O . HIS A 1 86 ? 7.538 15.031 6.002 1.00 69.81 86 HIS A O 1
ATOM 651 N N . ARG A 1 87 ? 7.205 17.216 5.639 1.00 58.91 87 ARG A N 1
ATOM 652 C CA . ARG A 1 87 ? 7.921 17.283 4.362 1.00 58.91 87 ARG A CA 1
ATOM 653 C C . ARG A 1 87 ? 9.279 17.943 4.583 1.00 58.91 87 ARG A C 1
ATOM 655 O O . ARG A 1 87 ? 9.389 19.162 4.452 1.00 58.91 87 ARG A O 1
ATOM 662 N N . SER A 1 88 ? 10.312 17.179 4.933 1.00 58.97 88 SER A N 1
ATOM 663 C CA . SER A 1 88 ? 11.689 17.649 4.749 1.00 58.97 88 SER A CA 1
ATOM 664 C C . SER A 1 88 ? 12.228 17.237 3.374 1.00 58.97 88 SER A C 1
ATOM 666 O O . SER A 1 88 ? 11.815 16.238 2.790 1.00 58.97 88 SER A O 1
ATOM 668 N N . ILE A 1 89 ? 13.171 18.022 2.843 1.00 47.00 89 ILE A N 1
ATOM 669 C CA . ILE A 1 89 ? 13.756 17.842 1.499 1.00 47.00 89 ILE A CA 1
ATOM 670 C C . ILE A 1 89 ? 14.487 16.487 1.361 1.00 47.00 89 ILE A C 1
ATOM 672 O O . ILE A 1 89 ? 14.626 15.976 0.255 1.00 47.00 89 ILE A O 1
ATOM 676 N N . GLN A 1 90 ? 14.936 15.879 2.467 1.00 49.44 90 GLN A N 1
ATOM 677 C CA . GLN A 1 90 ? 15.558 14.547 2.448 1.00 49.44 90 GLN A CA 1
ATOM 678 C C . GLN A 1 90 ? 14.537 13.395 2.474 1.00 49.44 90 GLN A C 1
ATOM 680 O O . GLN A 1 90 ? 14.864 12.299 2.036 1.00 49.44 90 GLN A O 1
ATOM 685 N N . GLU A 1 91 ? 13.299 13.639 2.915 1.00 54.53 91 GLU A N 1
ATOM 686 C CA . GLU A 1 91 ? 12.243 12.620 3.062 1.00 54.53 91 GLU A CA 1
ATOM 687 C C . GLU A 1 91 ? 11.385 12.442 1.798 1.00 54.53 91 GLU A C 1
ATOM 689 O O . GLU A 1 91 ? 10.552 11.538 1.737 1.00 54.53 91 GLU A O 1
ATOM 694 N N . GLU A 1 92 ? 11.567 13.278 0.774 1.00 51.03 92 GLU A N 1
ATOM 695 C CA . GLU A 1 92 ? 10.826 13.181 -0.493 1.00 51.03 92 GLU A CA 1
ATOM 696 C C . GLU A 1 92 ? 11.255 11.953 -1.324 1.00 51.03 92 GLU A C 1
ATOM 698 O O . GLU A 1 92 ? 10.467 11.432 -2.106 1.00 51.03 92 GLU A O 1
ATOM 703 N N . PHE A 1 93 ? 12.464 11.426 -1.080 1.00 50.81 93 PHE A N 1
ATOM 704 C CA . PHE A 1 93 ? 12.971 10.183 -1.680 1.00 50.81 93 PHE A CA 1
ATOM 705 C C . PHE A 1 93 ? 12.732 8.930 -0.821 1.00 50.81 93 PHE A C 1
ATOM 707 O O . PHE A 1 93 ? 12.893 7.818 -1.315 1.00 50.81 93 PHE A O 1
ATOM 714 N N . THR A 1 94 ? 12.361 9.089 0.453 1.00 62.44 94 THR A N 1
ATOM 715 C CA . THR A 1 94 ? 12.214 7.969 1.402 1.00 62.44 94 THR A CA 1
ATOM 716 C C . THR A 1 94 ? 10.827 7.328 1.346 1.00 62.44 94 THR A C 1
ATOM 718 O O . THR A 1 94 ? 10.692 6.137 1.610 1.00 62.44 94 THR A O 1
ATOM 721 N N . TYR A 1 95 ? 9.791 8.096 0.996 1.00 75.06 95 TYR A N 1
ATOM 722 C CA . TYR A 1 95 ? 8.403 7.627 1.015 1.00 75.06 95 TYR A CA 1
ATOM 723 C C . TYR A 1 95 ? 7.826 7.591 -0.397 1.00 75.06 95 TYR A C 1
ATOM 725 O O . TYR A 1 95 ? 7.450 8.625 -0.944 1.00 75.06 95 TYR A O 1
ATOM 733 N N . SER A 1 96 ? 7.741 6.394 -0.976 1.00 82.44 96 SER A N 1
ATOM 734 C CA . SER A 1 96 ? 7.034 6.173 -2.238 1.00 82.44 96 SER A CA 1
ATOM 735 C C . SER A 1 96 ? 5.520 6.350 -2.065 1.00 82.44 96 SER A C 1
ATOM 737 O O . SER A 1 96 ? 4.982 6.283 -0.954 1.00 82.44 96 SER A O 1
ATOM 739 N N . ALA A 1 97 ? 4.810 6.514 -3.185 1.00 84.69 97 ALA A N 1
ATOM 740 C CA . ALA A 1 97 ? 3.349 6.545 -3.197 1.00 84.69 97 ALA A CA 1
ATOM 741 C C . ALA A 1 97 ? 2.724 5.288 -2.561 1.00 84.69 97 ALA A C 1
ATOM 743 O O . ALA A 1 97 ? 1.675 5.382 -1.927 1.00 84.69 97 ALA A O 1
ATOM 744 N N . GLU A 1 98 ? 3.382 4.130 -2.673 1.00 83.94 98 GLU A N 1
ATOM 745 C CA . GLU A 1 98 ? 2.975 2.877 -2.028 1.00 83.94 98 GLU A CA 1
ATOM 746 C C . GLU A 1 98 ? 3.015 2.982 -0.495 1.00 83.94 98 GLU A C 1
ATOM 748 O O . GLU A 1 98 ? 2.005 2.725 0.164 1.00 83.94 98 GLU A O 1
ATOM 753 N N . ILE A 1 99 ? 4.139 3.436 0.075 1.00 85.31 99 ILE A N 1
ATOM 754 C CA . ILE A 1 99 ? 4.288 3.603 1.531 1.00 85.31 99 ILE A CA 1
ATOM 755 C C . ILE A 1 99 ? 3.245 4.591 2.057 1.00 85.31 99 ILE A C 1
ATOM 757 O O . ILE A 1 99 ? 2.555 4.311 3.039 1.00 85.31 99 ILE A O 1
ATOM 761 N N . LEU A 1 100 ? 3.095 5.732 1.380 1.00 85.88 100 LEU A N 1
ATOM 762 C CA . LEU A 1 100 ? 2.126 6.758 1.760 1.00 85.88 100 LEU A CA 1
ATOM 763 C C . LEU A 1 100 ? 0.682 6.247 1.668 1.00 85.88 100 LEU A C 1
ATOM 765 O O . LEU A 1 100 ? -0.137 6.594 2.516 1.00 85.88 100 LEU A O 1
ATOM 769 N N . SER A 1 101 ? 0.369 5.393 0.691 1.00 88.12 101 SER A N 1
ATOM 770 C CA . SER A 1 101 ? -0.973 4.822 0.529 1.00 88.12 101 SER A CA 1
ATOM 771 C C . SER A 1 101 ? -1.347 3.901 1.691 1.00 88.12 101 SER A C 1
ATOM 773 O O . SER A 1 101 ? -2.433 4.041 2.258 1.00 88.12 101 SER A O 1
ATOM 775 N N . ILE A 1 102 ? -0.443 3.015 2.122 1.00 88.50 102 ILE A N 1
ATOM 776 C CA . ILE A 1 102 ? -0.690 2.179 3.307 1.00 88.50 102 ILE A CA 1
ATOM 777 C C . ILE A 1 102 ? -0.725 3.024 4.584 1.00 88.50 102 ILE A C 1
ATOM 779 O O . ILE A 1 102 ? -1.577 2.792 5.442 1.00 88.50 102 ILE A O 1
ATOM 783 N N . ALA A 1 103 ? 0.139 4.035 4.709 1.00 89.12 103 ALA A N 1
ATOM 784 C CA . ALA A 1 103 ? 0.116 4.959 5.842 1.00 89.12 103 ALA A CA 1
ATOM 785 C C . ALA A 1 103 ? -1.225 5.705 5.947 1.00 89.12 103 ALA A C 1
ATOM 787 O O . ALA A 1 103 ? -1.801 5.795 7.032 1.00 89.12 103 ALA A O 1
ATOM 788 N N . ALA A 1 104 ? -1.765 6.180 4.821 1.00 90.00 104 ALA A N 1
ATOM 789 C CA . ALA A 1 104 ? -3.078 6.815 4.763 1.00 90.00 104 ALA A CA 1
ATOM 790 C C . ALA A 1 104 ? -4.196 5.851 5.180 1.00 90.00 104 ALA A C 1
ATOM 792 O O . ALA A 1 104 ? -5.082 6.243 5.934 1.00 90.00 104 ALA A O 1
ATOM 793 N N . LEU A 1 105 ? -4.148 4.588 4.745 1.00 89.75 105 LEU A N 1
ATOM 794 C CA . LEU A 1 105 ? -5.097 3.553 5.170 1.00 89.75 105 LEU A CA 1
ATOM 795 C C . LEU A 1 105 ? -5.005 3.275 6.676 1.00 89.75 105 LEU A C 1
ATOM 797 O O . LEU A 1 105 ? -6.030 3.194 7.349 1.00 89.75 105 LEU A O 1
ATOM 801 N N . ALA A 1 106 ? -3.795 3.168 7.222 1.00 90.44 106 ALA A N 1
ATOM 802 C CA . ALA A 1 106 ? -3.564 2.932 8.643 1.00 90.44 106 ALA A CA 1
ATOM 803 C C . ALA A 1 106 ? -4.088 4.092 9.508 1.00 90.44 106 ALA A C 1
ATOM 805 O O . ALA A 1 106 ? -4.857 3.870 10.444 1.00 90.44 106 ALA A O 1
ATOM 806 N N . LEU A 1 107 ? -3.732 5.333 9.159 1.00 88.06 107 LEU A N 1
ATOM 807 C CA . LEU A 1 107 ? -4.215 6.549 9.824 1.00 88.06 107 LEU A CA 1
ATOM 808 C C . LEU A 1 107 ? -5.734 6.693 9.701 1.00 88.06 107 LEU A C 1
ATOM 810 O O . LEU A 1 107 ? -6.407 7.008 10.683 1.00 88.06 107 LEU A O 1
ATOM 814 N N . ARG A 1 108 ? -6.289 6.407 8.517 1.00 88.81 108 ARG A N 1
ATOM 815 C CA . ARG A 1 108 ? -7.734 6.409 8.292 1.00 88.81 108 ARG A CA 1
ATOM 816 C C . ARG A 1 108 ? -8.424 5.390 9.182 1.00 88.81 108 ARG A C 1
ATOM 818 O O . ARG A 1 108 ? -9.371 5.763 9.865 1.00 88.81 108 ARG A O 1
ATOM 825 N N . CYS A 1 109 ? -7.924 4.158 9.239 1.00 89.56 109 CYS A N 1
ATOM 826 C CA . CYS A 1 109 ? -8.441 3.125 10.131 1.00 89.56 109 CYS A CA 1
ATOM 827 C C . CYS A 1 109 ? -8.474 3.615 11.584 1.00 89.56 109 CYS A C 1
ATOM 829 O O . CYS A 1 109 ? -9.527 3.606 12.213 1.00 89.56 109 CYS A O 1
ATOM 831 N N . MET A 1 110 ? -7.351 4.140 12.082 1.00 86.94 110 MET A N 1
ATOM 832 C CA . MET A 1 110 ? -7.247 4.654 13.452 1.00 86.94 110 MET A CA 1
ATOM 833 C C . MET A 1 110 ? -8.175 5.845 13.734 1.00 86.94 110 MET A C 1
ATOM 835 O O . MET A 1 110 ? -8.497 6.091 14.891 1.00 86.94 110 MET A O 1
ATOM 839 N N . SER A 1 111 ? -8.591 6.588 12.701 1.00 82.62 111 SER A N 1
ATOM 840 C CA . SER A 1 111 ? -9.529 7.713 12.832 1.00 82.62 111 SER A CA 1
ATOM 841 C C . SER A 1 111 ? -11.007 7.312 12.815 1.00 82.62 111 SER A C 1
ATOM 843 O O . SER A 1 111 ? -11.837 8.055 13.334 1.00 82.62 111 SER A O 1
ATOM 845 N N . ILE A 1 112 ? -11.352 6.184 12.179 1.00 79.31 112 ILE A N 1
ATOM 846 C CA . ILE A 1 112 ? -12.747 5.733 12.027 1.00 79.31 112 ILE A CA 1
ATOM 847 C C . ILE A 1 112 ? -13.125 4.652 13.033 1.00 79.31 112 ILE A C 1
ATOM 849 O O . ILE A 1 112 ? -14.280 4.585 13.449 1.00 79.31 112 ILE A O 1
ATOM 853 N N . GLU A 1 113 ? -12.176 3.795 13.406 1.00 77.44 113 GLU A N 1
ATOM 854 C CA . GLU A 1 113 ? -12.367 2.831 14.480 1.00 77.44 113 GLU A CA 1
ATOM 855 C C . GLU A 1 113 ? -12.318 3.577 15.822 1.00 77.44 113 GLU A C 1
ATOM 857 O O . GLU A 1 113 ? -11.697 4.632 15.935 1.00 77.44 113 GLU A O 1
ATOM 862 N N . ASN A 1 114 ? -12.990 3.056 16.853 1.00 68.25 114 ASN A N 1
ATOM 863 C CA . ASN A 1 114 ? -13.152 3.715 18.160 1.00 68.25 114 ASN A CA 1
ATOM 864 C C . ASN A 1 114 ? -11.858 3.702 19.010 1.00 68.25 114 ASN A C 1
ATOM 866 O O . ASN A 1 114 ? -11.879 3.381 20.199 1.00 68.25 114 ASN A O 1
ATOM 870 N N . CYS A 1 115 ? -10.720 4.005 18.391 1.00 75.75 115 CYS A N 1
ATOM 871 C CA . CYS A 1 115 ? -9.448 4.238 19.044 1.00 75.75 115 CYS A CA 1
ATOM 872 C C . CYS A 1 115 ? -9.498 5.613 19.718 1.00 75.75 115 CYS A C 1
ATOM 874 O O . CYS A 1 115 ? -9.757 6.618 19.060 1.00 75.75 115 CYS A O 1
ATOM 876 N N . GLU A 1 116 ? -9.274 5.670 21.035 1.00 66.44 116 GLU A N 1
ATOM 877 C CA . GLU A 1 116 ? -9.277 6.913 21.820 1.00 66.44 116 GLU A CA 1
ATOM 878 C C . GLU A 1 116 ? -8.069 7.797 21.474 1.00 66.44 116 GLU A C 1
ATOM 880 O O . GLU A 1 116 ? -7.154 7.973 22.278 1.00 66.44 116 GLU A O 1
ATOM 885 N N . CYS A 1 117 ? -8.056 8.364 20.269 1.00 68.81 117 CYS A N 1
ATOM 886 C CA . CYS A 1 117 ? -7.090 9.365 19.863 1.00 68.81 117 CYS A CA 1
ATOM 887 C C . CYS A 1 117 ? -7.719 10.713 19.601 1.00 68.81 117 CYS A C 1
ATOM 889 O O . CYS A 1 117 ? -8.832 10.825 19.095 1.00 68.81 117 CYS A O 1
ATOM 891 N N . GLN A 1 118 ? -6.987 11.765 19.984 1.00 61.44 118 GLN A N 1
ATOM 892 C CA . GLN A 1 118 ? -7.382 13.121 19.647 1.00 61.44 118 GLN A CA 1
ATOM 893 C C . GLN A 1 118 ? -7.404 13.222 18.124 1.00 61.44 118 GLN A C 1
ATOM 895 O O . GLN A 1 118 ? -6.361 13.232 17.468 1.00 61.44 118 GLN A O 1
ATOM 900 N N . MET A 1 119 ? -8.622 13.265 17.585 1.00 60.00 119 MET A N 1
ATOM 901 C CA . MET A 1 119 ? -8.910 13.286 16.154 1.00 60.00 119 MET A CA 1
ATOM 902 C C . MET A 1 119 ? -8.076 14.331 15.411 1.00 60.00 119 MET A C 1
ATOM 904 O O . MET A 1 119 ? -7.716 14.107 14.264 1.00 60.00 119 MET A O 1
ATOM 908 N N . GLU A 1 120 ? -7.728 15.450 16.048 1.00 65.94 120 GLU A N 1
ATOM 909 C CA . GLU A 1 120 ? -7.015 16.563 15.420 1.00 65.94 120 GLU A CA 1
ATOM 910 C C . GLU A 1 120 ? -5.617 16.181 14.895 1.00 65.94 120 GLU A C 1
ATOM 912 O O . GLU A 1 120 ? -5.306 16.482 13.741 1.00 65.94 120 GLU A O 1
ATOM 917 N N . ASN A 1 121 ? -4.813 15.436 15.666 1.00 72.31 121 ASN A N 1
ATOM 918 C CA . ASN A 1 121 ? -3.439 15.092 15.272 1.00 72.31 121 ASN A CA 1
ATOM 919 C C . ASN A 1 121 ? -3.397 13.992 14.202 1.00 72.31 121 ASN A C 1
ATOM 921 O O . ASN A 1 121 ? -2.677 14.125 13.211 1.00 72.31 121 ASN A O 1
ATOM 925 N N . VAL A 1 122 ? -4.231 12.953 14.337 1.00 78.56 122 VAL A N 1
ATOM 926 C CA . VAL A 1 122 ? -4.360 11.886 13.325 1.00 78.56 122 VAL A CA 1
ATOM 927 C C . VAL A 1 122 ? -4.950 12.439 12.027 1.00 78.56 122 VAL A C 1
ATOM 929 O O . VAL A 1 122 ? -4.442 12.139 10.951 1.00 78.56 122 VAL A O 1
ATOM 932 N N . THR A 1 123 ? -5.964 13.306 12.109 1.00 79.44 123 THR A N 1
ATOM 933 C CA . THR A 1 123 ? -6.567 13.946 10.925 1.00 79.44 123 THR A CA 1
ATOM 934 C C . THR A 1 123 ? -5.576 14.877 10.229 1.00 79.44 123 THR A C 1
ATOM 936 O O . THR A 1 123 ? -5.548 14.937 9.001 1.00 79.44 123 THR A O 1
ATOM 939 N N . SER A 1 124 ? -4.749 15.603 10.988 1.00 82.69 124 SER A N 1
ATOM 940 C CA . SER A 1 124 ? -3.686 16.440 10.423 1.00 82.69 124 SER A CA 1
ATOM 941 C C . SER A 1 124 ? -2.628 15.607 9.700 1.00 82.69 124 SER A C 1
ATOM 943 O O . SER A 1 124 ? -2.330 15.876 8.537 1.00 82.69 124 SER A O 1
ATOM 945 N N . ALA A 1 125 ? -2.136 14.543 10.341 1.00 83.88 125 ALA A N 1
ATOM 946 C CA . ALA A 1 125 ? -1.186 13.621 9.727 1.00 83.88 125 ALA A CA 1
ATOM 947 C C . ALA A 1 125 ? -1.755 12.988 8.451 1.00 83.88 125 ALA A C 1
ATOM 949 O O . ALA A 1 125 ? -1.101 12.991 7.412 1.00 83.88 125 ALA A O 1
ATOM 950 N N . LEU A 1 126 ? -3.002 12.519 8.507 1.00 87.19 126 LEU A N 1
ATOM 951 C CA . LEU A 1 126 ? -3.708 11.928 7.377 1.00 87.19 126 LEU A CA 1
ATOM 952 C C . LEU A 1 126 ? -3.844 12.907 6.206 1.00 87.19 126 LEU A C 1
ATOM 954 O O . LEU A 1 126 ? -3.567 12.532 5.069 1.00 87.19 126 LEU A O 1
ATOM 958 N N . ARG A 1 127 ? -4.199 14.170 6.475 1.00 87.25 127 ARG A N 1
ATOM 959 C CA . ARG A 1 127 ? -4.257 15.223 5.450 1.00 87.25 127 ARG A CA 1
ATOM 960 C C . ARG A 1 127 ? -2.907 15.421 4.774 1.00 87.25 127 ARG A C 1
ATOM 962 O O . ARG A 1 127 ? -2.844 15.393 3.550 1.00 87.25 127 ARG A O 1
ATOM 969 N N . ASN A 1 128 ? -1.835 15.556 5.550 1.00 86.38 128 ASN A N 1
ATOM 970 C CA . ASN A 1 128 ? -0.501 15.763 4.992 1.00 86.38 128 ASN A CA 1
ATOM 971 C C . ASN A 1 128 ? -0.036 14.555 4.165 1.00 86.38 128 ASN A C 1
ATOM 973 O O . ASN A 1 128 ? 0.562 14.724 3.105 1.00 86.38 128 ASN A O 1
ATOM 977 N N . VAL A 1 129 ? -0.329 13.332 4.618 1.00 86.69 129 VAL A N 1
ATOM 978 C CA . VAL A 1 129 ? -0.022 12.110 3.861 1.00 86.69 129 VAL A CA 1
ATOM 979 C C . VAL A 1 129 ? -0.797 12.086 2.540 1.00 86.69 129 VAL A C 1
ATOM 981 O O . VAL A 1 129 ? -0.197 11.822 1.501 1.00 86.69 129 VAL A O 1
ATOM 984 N N . VAL A 1 130 ? -2.091 12.425 2.542 1.00 88.25 130 VAL A N 1
ATOM 985 C CA . VAL A 1 130 ? -2.902 12.525 1.315 1.00 88.25 130 VAL A CA 1
ATOM 986 C C . VAL A 1 130 ? -2.334 13.575 0.360 1.00 88.25 130 VAL A C 1
ATOM 988 O O . VAL A 1 130 ? -2.137 13.278 -0.815 1.00 88.25 130 VAL A O 1
ATOM 991 N N . GLU A 1 131 ? -1.990 14.768 0.846 1.00 87.56 131 GLU A N 1
ATOM 992 C CA . GLU A 1 131 ? -1.352 15.813 0.031 1.00 87.56 131 GLU A CA 1
ATOM 993 C C . GLU A 1 131 ? -0.036 15.337 -0.602 1.00 87.56 131 GLU A C 1
ATOM 995 O O . GLU A 1 131 ? 0.253 15.654 -1.759 1.00 87.56 131 GLU A O 1
ATOM 1000 N N . ARG A 1 132 ? 0.749 14.529 0.119 1.00 86.19 132 ARG A N 1
ATOM 1001 C CA . ARG A 1 132 ? 1.962 13.914 -0.433 1.00 86.19 132 ARG A CA 1
ATOM 1002 C C . ARG A 1 132 ? 1.641 12.884 -1.508 1.00 86.19 132 ARG A C 1
ATOM 1004 O O . ARG A 1 132 ? 2.273 12.944 -2.557 1.00 86.19 132 ARG A O 1
ATOM 1011 N N . ILE A 1 133 ? 0.653 12.005 -1.318 1.00 87.31 133 ILE A N 1
ATOM 1012 C CA . ILE A 1 133 ? 0.209 11.069 -2.372 1.00 87.31 133 ILE A CA 1
ATOM 1013 C C . ILE A 1 133 ? -0.171 11.844 -3.638 1.00 87.31 133 ILE A C 1
ATOM 1015 O O . ILE A 1 133 ? 0.275 11.490 -4.727 1.00 87.31 133 ILE A O 1
ATOM 1019 N N . LEU A 1 134 ? -0.921 12.942 -3.498 1.00 88.00 134 LEU A N 1
ATOM 1020 C CA . LEU A 1 134 ? -1.307 13.789 -4.631 1.00 88.00 134 LEU A CA 1
ATOM 1021 C C . LEU A 1 134 ? -0.090 14.383 -5.359 1.00 88.00 134 LEU A C 1
ATOM 1023 O O . LEU A 1 134 ? -0.112 14.526 -6.577 1.00 88.00 134 LEU A O 1
ATOM 1027 N N . SER A 1 135 ? 0.999 14.678 -4.646 1.00 88.00 135 SER A N 1
ATOM 1028 C CA . SER A 1 135 ? 2.244 15.158 -5.263 1.00 88.00 135 SER A CA 1
ATOM 1029 C C . SER A 1 135 ? 3.009 14.100 -6.070 1.00 88.00 135 SER A C 1
ATOM 1031 O O . SER A 1 135 ? 3.897 14.463 -6.838 1.00 88.00 135 SER A O 1
ATOM 1033 N N . HIS A 1 136 ? 2.649 12.818 -5.941 1.00 86.75 136 HIS A N 1
ATOM 1034 C CA . HIS A 1 136 ? 3.179 11.725 -6.765 1.00 86.75 136 HIS A CA 1
ATOM 1035 C C . HIS A 1 136 ? 2.350 11.457 -8.031 1.00 86.75 136 HIS A C 1
ATOM 1037 O O . HIS A 1 136 ? 2.696 10.546 -8.786 1.00 86.75 136 HIS A O 1
ATOM 1043 N N . ILE A 1 137 ? 1.274 12.215 -8.274 1.00 87.88 137 ILE A N 1
ATOM 1044 C CA . ILE A 1 137 ? 0.498 12.112 -9.513 1.00 87.88 137 ILE A CA 1
ATOM 1045 C C . ILE A 1 137 ? 1.335 12.659 -10.672 1.00 87.88 137 ILE A C 1
ATOM 1047 O O . ILE A 1 137 ? 1.742 13.822 -10.690 1.00 87.88 137 ILE A O 1
ATOM 1051 N N . GLN A 1 138 ? 1.570 11.807 -11.658 1.00 90.69 138 GLN A N 1
ATOM 1052 C CA . GLN A 1 138 ? 2.231 12.133 -12.908 1.00 90.69 138 GLN A CA 1
ATOM 1053 C C . GLN A 1 138 ? 1.232 12.672 -13.939 1.00 90.69 138 GLN A C 1
ATOM 1055 O O . GLN A 1 138 ? 0.015 12.546 -13.805 1.00 90.69 138 GLN A O 1
ATOM 1060 N N . SER A 1 139 ? 1.752 13.276 -15.009 1.00 90.38 139 SER A N 1
ATOM 1061 C CA . SER A 1 139 ? 0.927 13.870 -16.070 1.00 90.38 139 SER A CA 1
ATOM 1062 C C . SER A 1 139 ? 0.085 12.860 -16.852 1.00 90.38 139 SER A C 1
ATOM 1064 O O . SER A 1 139 ? -0.890 13.252 -17.482 1.00 90.38 139 SER A O 1
ATOM 1066 N N . ASP A 1 140 ? 0.484 11.589 -16.854 1.00 89.00 140 ASP A N 1
ATOM 1067 C CA . ASP A 1 140 ? -0.242 10.481 -17.479 1.00 89.00 140 ASP A CA 1
ATOM 1068 C C . ASP A 1 140 ? -1.289 9.856 -16.543 1.00 89.00 140 ASP A C 1
ATOM 1070 O O . ASP A 1 140 ? -1.986 8.942 -16.953 1.00 89.00 140 ASP A O 1
ATOM 1074 N N . GLY A 1 141 ? -1.417 10.343 -15.304 1.00 86.25 141 GLY A N 1
ATOM 1075 C CA . GLY A 1 141 ? -2.306 9.789 -14.285 1.00 86.25 141 GLY A CA 1
ATOM 1076 C C . GLY A 1 141 ? -1.668 8.720 -13.400 1.00 86.25 141 GLY A C 1
ATOM 1077 O O . GLY A 1 141 ? -2.294 8.326 -12.418 1.00 86.25 141 GLY A O 1
ATOM 1078 N N . THR A 1 142 ? -0.439 8.275 -13.663 1.00 87.94 142 THR A N 1
ATOM 1079 C CA . THR A 1 142 ? 0.275 7.340 -12.779 1.00 87.94 142 THR A CA 1
ATOM 1080 C C . THR A 1 142 ? 0.505 7.981 -11.406 1.00 87.94 142 THR A C 1
ATOM 1082 O O . THR A 1 142 ? 0.928 9.131 -11.319 1.00 87.94 142 THR A O 1
ATOM 1085 N N . ILE A 1 143 ? 0.263 7.257 -10.312 1.00 86.19 143 ILE A N 1
ATOM 1086 C CA . ILE A 1 143 ? 0.544 7.711 -8.940 1.00 86.19 143 ILE A CA 1
ATOM 1087 C C . ILE A 1 143 ? 1.778 6.968 -8.435 1.00 86.19 143 ILE A C 1
ATOM 1089 O O . ILE A 1 143 ? 1.681 5.810 -8.033 1.00 86.19 143 ILE A O 1
ATOM 1093 N N . GLY A 1 144 ? 2.942 7.621 -8.456 1.00 85.38 144 GLY A N 1
ATOM 1094 C CA . GLY A 1 144 ? 4.226 6.947 -8.241 1.00 85.38 144 GLY A CA 1
ATOM 1095 C C . GLY A 1 144 ? 4.599 6.108 -9.462 1.00 85.38 144 GLY A C 1
ATOM 1096 O O . GLY A 1 144 ? 4.913 6.676 -10.499 1.00 85.38 144 GLY A O 1
ATOM 1097 N N . ASP A 1 145 ? 4.543 4.784 -9.363 1.00 83.88 145 ASP A N 1
ATOM 1098 C CA . ASP A 1 145 ? 4.608 3.844 -10.487 1.00 83.88 145 ASP A CA 1
ATOM 1099 C C . ASP A 1 145 ? 3.266 3.115 -10.691 1.00 83.88 145 ASP A C 1
ATOM 1101 O O . ASP A 1 145 ? 2.294 3.336 -9.968 1.00 83.88 145 ASP A O 1
ATOM 1105 N N . ILE A 1 146 ? 3.178 2.250 -11.701 1.00 78.06 146 ILE A N 1
ATOM 1106 C CA . ILE A 1 146 ? 1.934 1.543 -12.038 1.00 78.06 146 ILE A CA 1
ATOM 1107 C C . ILE A 1 146 ? 1.470 0.549 -10.955 1.00 78.06 146 ILE A C 1
ATOM 1109 O O . ILE A 1 146 ? 0.271 0.309 -10.815 1.00 78.06 146 ILE A O 1
ATOM 1113 N N . GLY A 1 147 ? 2.387 0.004 -10.152 1.00 73.81 147 GLY A N 1
ATOM 1114 C CA . GLY A 1 147 ? 2.063 -0.857 -9.015 1.00 73.81 147 GLY A CA 1
ATOM 1115 C C . GLY A 1 147 ? 1.476 -0.051 -7.860 1.00 73.81 147 GLY A C 1
ATOM 1116 O O . GLY A 1 147 ? 0.401 -0.382 -7.352 1.00 73.81 147 GLY A O 1
ATOM 1117 N N . SER A 1 148 ? 2.112 1.067 -7.503 1.00 79.38 148 SER A N 1
ATOM 1118 C CA . SER A 1 148 ? 1.589 1.984 -6.483 1.00 79.38 148 SER A CA 1
ATOM 1119 C C . SER A 1 148 ? 0.318 2.707 -6.928 1.00 79.38 148 SER A C 1
ATOM 1121 O O . SER A 1 148 ? -0.507 3.063 -6.091 1.00 79.38 148 SER A O 1
ATOM 1123 N N . THR A 1 149 ? 0.110 2.858 -8.237 1.00 80.50 149 THR A N 1
ATOM 1124 C CA . THR A 1 149 ? -1.127 3.380 -8.834 1.00 80.50 149 THR A CA 1
ATOM 1125 C C . THR A 1 149 ? -2.324 2.519 -8.436 1.00 80.50 149 THR A C 1
ATOM 1127 O O . THR A 1 149 ? -3.327 3.055 -7.979 1.00 80.50 149 THR A O 1
ATOM 1130 N N . GLY A 1 150 ? -2.216 1.189 -8.500 1.00 70.25 150 GLY A N 1
ATOM 1131 C CA . GLY A 1 150 ? -3.296 0.290 -8.080 1.00 70.25 150 GLY A CA 1
ATOM 1132 C C . GLY A 1 150 ? -3.554 0.269 -6.566 1.00 70.25 150 GLY A C 1
ATOM 1133 O O . GLY A 1 150 ? -4.693 0.077 -6.154 1.00 70.25 150 GLY A O 1
ATOM 1134 N N . LEU A 1 151 ? -2.536 0.533 -5.738 1.00 71.88 151 LEU A N 1
ATOM 1135 C CA . LEU A 1 151 ? -2.709 0.751 -4.293 1.00 71.88 151 LEU A CA 1
ATOM 1136 C C . LEU A 1 151 ? -3.357 2.090 -3.974 1.00 71.88 151 LEU A C 1
ATOM 1138 O O . LEU A 1 151 ? -4.130 2.212 -3.022 1.00 71.88 151 LEU A O 1
ATOM 1142 N N . ALA A 1 152 ? -3.031 3.103 -4.766 1.00 67.69 152 ALA A N 1
ATOM 1143 C CA . ALA A 1 152 ? -3.680 4.377 -4.646 1.00 67.69 152 ALA A CA 1
ATOM 1144 C C . ALA A 1 152 ? -5.153 4.224 -5.041 1.00 67.69 152 ALA A C 1
ATOM 1146 O O . ALA A 1 152 ? -5.962 4.715 -4.269 1.00 67.69 152 ALA A O 1
ATOM 1147 N N . ILE A 1 153 ? -5.495 3.508 -6.130 1.00 63.00 153 ILE A N 1
ATOM 1148 C CA . ILE A 1 153 ? -6.776 3.475 -6.899 1.00 63.00 153 ILE A CA 1
ATOM 1149 C C . ILE A 1 153 ? -7.721 2.303 -6.518 1.00 63.00 153 ILE A C 1
ATOM 1151 O O . ILE A 1 153 ? -7.311 1.424 -5.784 1.00 63.00 153 ILE A O 1
ATOM 1155 N N . GLN A 1 154 ? -9.011 2.316 -6.909 1.00 54.44 154 GLN A N 1
ATOM 1156 C CA . GLN A 1 154 ? -10.011 1.224 -6.729 1.00 54.44 154 GLN A CA 1
ATOM 1157 C C . GLN A 1 154 ? -11.070 1.183 -7.846 1.00 54.44 154 GLN A C 1
ATOM 1159 O O . GLN A 1 154 ? -11.782 2.136 -7.986 1.00 54.44 154 GLN A O 1
ATOM 1164 N N . VAL A 1 155 ? -11.331 0.117 -8.597 1.00 42.00 155 VAL A N 1
ATOM 1165 C CA . VAL A 1 155 ? -12.441 0.055 -9.586 1.00 42.00 155 VAL A CA 1
ATOM 1166 C C . VAL A 1 155 ? -13.812 -0.218 -8.943 1.00 42.00 155 VAL A C 1
ATOM 1168 O O . VAL A 1 155 ? -13.933 -0.942 -7.963 1.00 42.00 155 VAL A O 1
ATOM 1171 N N . THR A 1 156 ? -14.891 0.272 -9.567 1.00 41.06 156 THR A N 1
ATOM 1172 C CA . THR A 1 156 ? -16.249 -0.267 -9.364 1.00 41.06 156 THR A CA 1
ATOM 1173 C C . THR A 1 156 ? -16.650 -1.177 -10.531 1.00 41.06 156 THR A C 1
ATOM 1175 O O . THR A 1 156 ? -16.777 -0.730 -11.672 1.00 41.06 156 THR A O 1
ATOM 1178 N N . ALA A 1 157 ? -16.904 -2.461 -10.259 1.00 38.94 157 ALA A N 1
ATOM 1179 C CA . ALA A 1 157 ? -17.233 -3.472 -11.275 1.00 38.94 157 ALA A CA 1
ATOM 1180 C C . ALA A 1 157 ? -18.517 -3.187 -12.092 1.00 38.94 157 ALA A C 1
ATOM 1182 O O . ALA A 1 157 ? -18.711 -3.749 -13.169 1.00 38.94 157 ALA A O 1
ATOM 1183 N N . HIS A 1 158 ? -19.390 -2.274 -11.646 1.00 37.38 158 HIS A N 1
ATOM 1184 C CA . HIS A 1 158 ? -20.678 -2.000 -12.300 1.00 37.38 158 HIS A CA 1
ATOM 1185 C C . HIS A 1 158 ? -20.562 -1.402 -13.724 1.00 37.38 158 HIS A C 1
ATOM 1187 O O . HIS A 1 158 ? -21.565 -1.314 -14.431 1.00 37.38 158 HIS A O 1
ATOM 1193 N N . ARG A 1 159 ? -19.377 -0.972 -14.189 1.00 45.09 159 ARG A N 1
ATOM 1194 C CA . ARG A 1 159 ? -19.230 -0.299 -15.500 1.00 45.09 159 ARG A CA 1
ATOM 1195 C C . ARG A 1 159 ? -18.228 -0.919 -16.480 1.00 45.09 159 ARG A C 1
ATOM 1197 O O . ARG A 1 159 ? -18.079 -0.380 -17.571 1.00 45.09 159 ARG A O 1
ATOM 1204 N N . LEU A 1 160 ? -17.637 -2.081 -16.190 1.00 47.53 160 LEU A N 1
ATOM 1205 C CA . LEU A 1 160 ? -16.700 -2.748 -17.117 1.00 47.53 160 LEU A CA 1
ATOM 1206 C C . LEU A 1 160 ? -17.371 -3.405 -18.351 1.00 47.53 160 LEU A C 1
ATOM 1208 O O . LEU A 1 160 ? -16.681 -4.007 -19.166 1.00 47.53 160 LEU A O 1
ATOM 1212 N N . ILE A 1 161 ? -18.703 -3.302 -18.518 1.00 41.09 161 ILE A N 1
ATOM 1213 C CA . ILE A 1 161 ? -19.471 -4.076 -19.523 1.00 41.09 161 ILE A CA 1
ATOM 1214 C C . ILE A 1 161 ? -20.293 -3.197 -20.505 1.00 41.09 161 ILE A C 1
ATOM 1216 O O . ILE A 1 161 ? -21.019 -3.730 -21.339 1.00 41.09 161 ILE A O 1
ATOM 1220 N N . GLN A 1 162 ? -20.207 -1.857 -20.494 1.00 34.19 162 GLN A N 1
ATOM 1221 C CA . GLN A 1 162 ? -20.981 -1.013 -21.438 1.00 34.19 162 GLN A CA 1
ATOM 1222 C C . GLN A 1 162 ? -20.125 0.036 -22.170 1.00 34.19 162 GLN A C 1
ATOM 1224 O O . GLN A 1 162 ? -19.195 0.580 -21.574 1.00 34.19 162 GLN A O 1
ATOM 1229 N N . PRO A 1 163 ? -20.432 0.360 -23.447 1.00 37.06 163 PRO A N 1
ATOM 1230 C CA . PRO A 1 163 ? -19.719 1.394 -24.188 1.00 37.06 163 PRO A CA 1
ATOM 1231 C C . PRO A 1 163 ? -19.918 2.774 -23.547 1.00 37.06 163 PRO A C 1
ATOM 1233 O O . PRO A 1 163 ? -21.036 3.197 -23.248 1.00 37.06 163 PRO A O 1
ATOM 1236 N N . TRP A 1 164 ? -18.795 3.463 -23.356 1.00 36.22 164 TRP A N 1
ATOM 1237 C CA . TRP A 1 164 ? -18.657 4.758 -22.692 1.00 36.22 164 TRP A CA 1
ATOM 1238 C C . TRP A 1 164 ? -19.518 5.848 -23.362 1.00 36.22 164 TRP A C 1
ATOM 1240 O O . TRP A 1 164 ? -19.413 6.078 -24.569 1.00 36.22 164 TRP A O 1
ATOM 1250 N N . GLN A 1 165 ? -20.368 6.534 -22.584 1.00 34.69 165 GLN A N 1
ATOM 1251 C CA . GLN A 1 165 ? -21.113 7.722 -23.022 1.00 34.69 165 GLN A CA 1
ATOM 1252 C C . GLN A 1 165 ? -20.743 8.957 -22.177 1.00 34.69 165 GLN A C 1
ATOM 1254 O O . GLN A 1 165 ? -20.659 8.848 -20.954 1.00 34.69 165 GLN A O 1
ATOM 1259 N N . PRO A 1 166 ? -20.605 10.161 -22.774 1.00 37.28 166 PRO A N 1
ATOM 1260 C CA . PRO A 1 166 ? -19.889 11.288 -22.155 1.00 37.28 166 PRO A CA 1
ATOM 1261 C C . PRO A 1 166 ? -20.696 12.115 -21.134 1.00 37.28 166 PRO A C 1
ATOM 1263 O O . PRO A 1 166 ? -20.361 13.273 -20.900 1.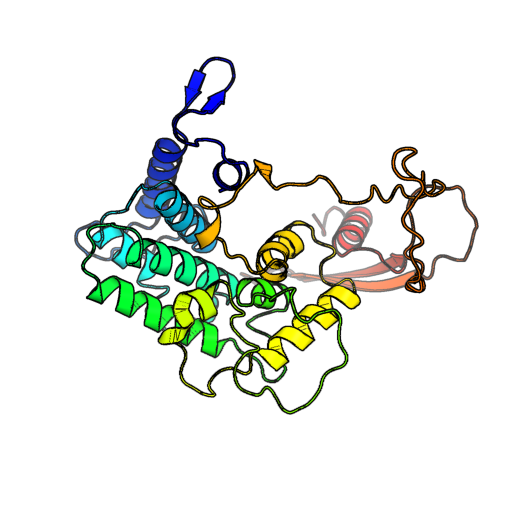00 37.28 166 PRO A O 1
ATOM 1266 N N . ARG A 1 167 ? -21.808 11.603 -20.581 1.00 36.59 167 ARG A N 1
ATOM 1267 C CA . ARG A 1 167 ? -22.773 12.430 -19.819 1.00 36.59 167 ARG A CA 1
ATOM 1268 C C . ARG A 1 167 ? -22.923 12.136 -18.323 1.00 36.59 167 ARG A C 1
ATOM 1270 O O . ARG A 1 167 ? -23.707 12.825 -17.678 1.00 36.59 167 ARG A O 1
ATOM 1277 N N . ASP A 1 168 ? -22.121 11.236 -17.759 1.00 39.06 168 ASP A N 1
ATOM 1278 C CA . ASP A 1 168 ? -22.124 10.924 -16.321 1.00 39.06 168 ASP A CA 1
ATOM 1279 C C . ASP A 1 168 ? -20.866 11.470 -15.631 1.00 39.06 168 ASP A C 1
ATOM 1281 O O . ASP A 1 168 ? -20.015 10.727 -15.152 1.00 39.06 168 ASP A O 1
ATOM 1285 N N . GLN A 1 169 ? -20.707 12.790 -15.596 1.00 39.53 169 GLN A N 1
ATOM 1286 C CA . GLN A 1 169 ? -19.451 13.417 -15.166 1.00 39.53 169 GLN A CA 1
ATOM 1287 C C . GLN A 1 169 ? -19.248 13.482 -13.638 1.00 39.53 169 GLN A C 1
ATOM 1289 O O . GLN A 1 169 ? -18.303 14.118 -13.191 1.00 39.53 169 GLN A O 1
ATOM 1294 N N . LEU A 1 170 ? -20.103 12.847 -12.820 1.00 41.06 170 LEU A N 1
ATOM 1295 C CA . LEU A 1 170 ? -20.076 13.021 -11.356 1.00 41.06 170 LEU A CA 1
ATOM 1296 C C . LEU A 1 170 ? -20.321 11.749 -10.516 1.00 41.06 170 LEU A C 1
ATOM 1298 O O . LEU A 1 170 ? -20.596 11.854 -9.325 1.00 41.06 170 LEU A O 1
ATOM 1302 N N . THR A 1 171 ? -20.262 10.543 -11.090 1.00 44.34 171 THR A N 1
ATOM 1303 C CA . THR A 1 171 ? -20.581 9.304 -10.333 1.00 44.34 171 THR A CA 1
ATOM 1304 C C . THR A 1 171 ? -19.727 8.091 -10.715 1.00 44.34 171 THR A C 1
ATOM 1306 O O . THR A 1 171 ? -20.163 6.954 -10.549 1.00 44.34 171 THR A O 1
ATOM 1309 N N . LEU A 1 172 ? -18.520 8.318 -11.246 1.00 42.84 172 LEU A N 1
ATOM 1310 C CA . LEU A 1 172 ? -17.624 7.246 -11.713 1.00 42.84 172 LEU A CA 1
ATOM 1311 C C . LEU A 1 172 ? -16.341 7.044 -10.896 1.00 42.84 172 LEU A C 1
ATOM 1313 O O . LEU A 1 172 ? -15.619 6.095 -11.178 1.00 42.84 172 LEU A O 1
ATOM 1317 N N . CYS A 1 173 ? -16.056 7.878 -9.895 1.00 47.06 173 CYS A N 1
ATOM 1318 C CA . CYS A 1 173 ? -14.768 7.851 -9.198 1.00 47.06 173 CYS A CA 1
ATOM 1319 C C . CYS A 1 173 ? -14.903 7.799 -7.672 1.00 47.06 173 CYS A C 1
ATOM 1321 O O . CYS A 1 173 ? -14.546 8.735 -6.969 1.00 47.06 173 CYS A O 1
ATOM 1323 N N . SER A 1 174 ? -15.400 6.675 -7.153 1.00 40.53 174 SER A N 1
ATOM 1324 C CA . SER A 1 174 ? -15.214 6.246 -5.753 1.00 40.53 174 SER A CA 1
ATOM 1325 C C . SER A 1 174 ? -13.975 5.343 -5.604 1.00 40.53 174 SER A C 1
ATOM 1327 O O . SER A 1 174 ? -14.035 4.281 -4.995 1.00 40.53 174 SER A O 1
ATOM 1329 N N . VAL A 1 175 ? -12.883 5.713 -6.271 1.00 45.31 175 VAL A N 1
ATOM 1330 C CA . VAL A 1 175 ? -11.914 4.780 -6.851 1.00 45.31 175 VAL A CA 1
ATOM 1331 C C . VAL A 1 175 ? -10.482 4.996 -6.318 1.00 45.31 175 VAL A C 1
ATOM 1333 O O . VAL A 1 175 ? -9.608 5.397 -7.067 1.00 45.31 175 VAL A O 1
ATOM 1336 N N . CYS A 1 176 ? -10.214 4.744 -5.025 1.00 50.16 176 CYS A N 1
ATOM 1337 C CA . CYS A 1 176 ? -8.874 4.737 -4.404 1.00 50.16 176 CYS A CA 1
ATOM 1338 C C . CYS A 1 176 ? -8.818 4.049 -3.021 1.00 50.16 176 CYS A C 1
ATOM 1340 O O . CYS A 1 176 ? -9.497 4.533 -2.117 1.00 50.16 176 CYS A O 1
ATOM 1342 N N . GLN A 1 177 ? -7.962 3.034 -2.775 1.00 65.94 177 GLN A N 1
ATOM 1343 C CA . GLN A 1 177 ? -7.828 2.516 -1.398 1.00 65.94 177 GLN A CA 1
ATOM 1344 C C . GLN A 1 177 ? -7.424 3.644 -0.444 1.00 65.94 177 GLN A C 1
ATOM 1346 O O . GLN A 1 177 ? -8.110 3.893 0.540 1.00 65.94 177 GLN A O 1
ATOM 1351 N N . ALA A 1 178 ? -6.366 4.388 -0.773 1.00 73.50 178 ALA A N 1
ATOM 1352 C CA . ALA A 1 178 ? -5.917 5.510 0.044 1.00 73.50 178 ALA A CA 1
ATOM 1353 C C . ALA A 1 178 ? -6.724 6.792 -0.216 1.00 73.50 178 ALA A C 1
ATOM 1355 O O . ALA A 1 178 ? -7.343 7.320 0.703 1.00 73.50 178 ALA A O 1
ATOM 1356 N N . LEU A 1 179 ? -6.758 7.312 -1.450 1.00 78.88 179 LEU A N 1
ATOM 1357 C CA . LEU A 1 179 ? -7.422 8.597 -1.729 1.00 78.88 179 LEU A CA 1
ATOM 1358 C C . LEU A 1 179 ? -8.960 8.548 -1.665 1.00 78.88 179 LEU A C 1
ATOM 1360 O O . LEU A 1 179 ? -9.548 9.583 -1.392 1.00 78.88 179 LEU A O 1
ATOM 1364 N N . SER A 1 180 ? -9.642 7.407 -1.863 1.00 69.62 180 SER A N 1
ATOM 1365 C CA . SER A 1 180 ? -11.117 7.353 -1.762 1.00 69.62 180 SER A CA 1
ATOM 1366 C C . SER A 1 180 ? -11.583 7.031 -0.364 1.00 69.62 180 SER A C 1
ATOM 1368 O O . SER A 1 180 ? -12.559 7.635 0.080 1.00 69.62 180 SER A O 1
ATOM 1370 N N . ALA A 1 181 ? -10.841 6.205 0.383 1.00 74.69 181 ALA A N 1
ATOM 1371 C CA . ALA A 1 181 ? -11.048 6.130 1.826 1.00 74.69 181 ALA A CA 1
ATOM 1372 C C . ALA A 1 181 ? -10.903 7.507 2.496 1.00 74.69 181 ALA A C 1
ATOM 1374 O O . ALA A 1 181 ? -11.487 7.711 3.557 1.00 74.69 181 ALA A O 1
ATOM 1375 N N . ASN A 1 182 ? -10.183 8.438 1.855 1.00 78.25 182 ASN A N 1
ATOM 1376 C CA . ASN A 1 182 ? -9.925 9.805 2.305 1.00 78.25 182 ASN A CA 1
ATOM 1377 C C . ASN A 1 182 ? -10.423 10.878 1.316 1.00 78.25 182 ASN A C 1
ATOM 1379 O O . ASN A 1 182 ? -9.824 11.950 1.217 1.00 78.25 182 ASN A O 1
ATOM 1383 N N . SER A 1 183 ? -11.490 10.594 0.558 1.00 79.62 183 SER A N 1
ATOM 1384 C CA . SER A 1 183 ? -11.969 11.463 -0.535 1.00 79.62 183 SER A CA 1
ATOM 1385 C C . SER A 1 183 ? -12.291 12.896 -0.099 1.00 79.62 183 SER A C 1
ATOM 1387 O O . SER A 1 183 ? -12.120 13.836 -0.870 1.00 79.62 183 SER A O 1
ATOM 1389 N N . GLU A 1 184 ? -12.694 13.089 1.155 1.00 82.31 184 GLU A N 1
ATOM 1390 C CA . GLU A 1 184 ? -12.971 14.396 1.745 1.00 82.31 184 GLU A CA 1
ATOM 1391 C C . GLU A 1 184 ? -11.722 15.272 1.931 1.00 82.31 184 GLU A C 1
ATOM 1393 O O . GLU A 1 184 ? -11.844 16.477 2.149 1.00 82.31 184 GLU A O 1
ATOM 1398 N N . LEU A 1 185 ? -10.530 14.674 1.863 1.00 84.25 185 LEU A N 1
ATOM 1399 C CA . LEU A 1 185 ? -9.240 15.356 1.971 1.00 84.25 185 LEU A CA 1
ATOM 1400 C C . LEU A 1 185 ? -8.625 15.666 0.601 1.00 84.25 185 LEU A C 1
ATOM 1402 O O . LEU A 1 185 ? -7.586 16.318 0.551 1.00 84.25 185 LEU A O 1
ATOM 1406 N N . VAL A 1 186 ? -9.246 15.227 -0.499 1.00 83.44 186 VAL A N 1
ATOM 1407 C CA . VAL A 1 186 ? -8.758 15.462 -1.864 1.00 83.44 186 VAL A CA 1
ATOM 1408 C C . VAL A 1 186 ? -9.401 16.733 -2.435 1.00 83.44 186 VAL A C 1
ATOM 1410 O O . VAL A 1 186 ? -10.620 16.773 -2.621 1.00 83.44 186 VAL A O 1
ATOM 1413 N N . PRO A 1 187 ? -8.621 17.788 -2.741 1.00 86.38 187 PRO A N 1
ATOM 1414 C CA . PRO A 1 187 ? -9.167 19.002 -3.333 1.00 86.38 187 PRO A CA 1
ATOM 1415 C C . PRO A 1 187 ? -9.816 18.753 -4.709 1.00 86.38 187 PRO A C 1
ATOM 1417 O O . PRO A 1 187 ? -9.279 18.006 -5.530 1.00 86.38 187 PRO A O 1
ATOM 1420 N N . PRO A 1 188 ? -10.941 19.415 -5.036 1.00 80.31 188 PRO A N 1
ATOM 1421 C CA . PRO A 1 188 ? -11.542 19.299 -6.361 1.00 80.31 188 PRO A CA 1
ATOM 1422 C C . PRO A 1 188 ? -10.555 19.679 -7.474 1.00 80.31 188 PRO A C 1
ATOM 1424 O O . PRO A 1 188 ? -9.969 20.760 -7.452 1.00 80.31 188 PRO A O 1
ATOM 1427 N N . GLY A 1 189 ? -10.396 18.796 -8.462 1.00 82.12 189 GLY A N 1
ATOM 1428 C CA . GLY A 1 189 ? -9.523 19.017 -9.618 1.00 82.12 189 GLY A CA 1
ATOM 1429 C C . GLY A 1 189 ? -8.030 18.770 -9.375 1.00 82.12 189 GLY A C 1
ATOM 1430 O O . GLY A 1 189 ? -7.253 18.939 -10.310 1.00 82.12 189 GLY A O 1
ATOM 1431 N N . SER A 1 190 ? -7.607 18.354 -8.174 1.00 83.88 190 SER A N 1
ATOM 1432 C CA . SER A 1 190 ? -6.199 18.004 -7.914 1.00 83.88 190 SER A CA 1
ATOM 1433 C C . SER A 1 190 ? -5.807 16.614 -8.419 1.00 83.88 190 SER A C 1
ATOM 1435 O O . SER A 1 190 ? -4.631 16.269 -8.387 1.00 83.88 190 SER A O 1
ATOM 1437 N N . TRP A 1 191 ? -6.778 15.801 -8.834 1.00 84.62 191 TRP A N 1
ATOM 1438 C CA . TRP A 1 191 ? -6.554 14.440 -9.299 1.00 84.62 191 TRP A CA 1
ATOM 1439 C C . TRP A 1 191 ? -7.614 14.037 -10.329 1.00 84.62 191 TRP A C 1
ATOM 1441 O O . TRP A 1 191 ? -8.814 14.167 -10.076 1.00 84.62 191 TRP A O 1
ATOM 1451 N N . ASP A 1 192 ? -7.155 13.552 -11.485 1.00 82.50 192 ASP A N 1
ATOM 1452 C CA . ASP A 1 192 ? -7.995 12.924 -12.505 1.00 82.50 192 ASP A CA 1
ATOM 1453 C C . ASP A 1 192 ? -7.972 11.403 -12.324 1.00 82.50 192 ASP A C 1
ATOM 1455 O O . ASP A 1 192 ? -7.102 10.687 -12.815 1.00 82.50 192 ASP A O 1
ATOM 1459 N N . CYS A 1 193 ? -8.957 10.921 -11.578 1.00 76.88 193 CYS A N 1
ATOM 1460 C CA . CYS A 1 193 ? -9.136 9.506 -11.294 1.00 76.88 193 CYS A CA 1
ATOM 1461 C C . CYS A 1 193 ? -9.384 8.654 -12.548 1.00 76.88 193 CYS A C 1
ATOM 1463 O O . CYS A 1 193 ? -8.949 7.500 -12.597 1.00 76.88 193 CYS A O 1
ATOM 1465 N N . GLN A 1 194 ? -10.070 9.197 -13.559 1.00 77.69 194 GLN A N 1
ATOM 1466 C CA . GLN A 1 194 ? -10.352 8.446 -14.779 1.00 77.69 194 GLN A CA 1
ATOM 1467 C C . GLN A 1 194 ? -9.049 8.166 -15.525 1.00 77.69 194 GLN A C 1
ATOM 1469 O O . GLN A 1 194 ? -8.807 7.030 -15.926 1.00 77.69 194 GLN A O 1
ATOM 1474 N N . LEU A 1 195 ? -8.198 9.182 -15.642 1.00 84.38 195 LEU A N 1
ATOM 1475 C CA . LEU A 1 195 ? -6.901 9.053 -16.289 1.00 84.38 195 LEU A CA 1
ATOM 1476 C C . LEU A 1 195 ? -6.032 7.992 -15.598 1.00 84.38 195 LEU A C 1
ATOM 1478 O O . LEU A 1 195 ? -5.504 7.093 -16.249 1.00 84.38 195 LEU A O 1
ATOM 1482 N N . SER A 1 196 ? -5.952 8.029 -14.266 1.00 83.50 196 SER A N 1
ATOM 1483 C CA . SER A 1 196 ? -5.187 7.035 -13.511 1.00 83.50 196 SER A CA 1
ATOM 1484 C C . SER A 1 196 ? -5.736 5.604 -13.657 1.00 83.50 196 SER A C 1
ATOM 1486 O O . SER A 1 196 ? -4.977 4.634 -13.658 1.00 83.50 196 SER A O 1
ATOM 1488 N N . MET A 1 197 ? -7.056 5.458 -13.798 1.00 78.44 197 MET A N 1
ATOM 1489 C CA . MET A 1 197 ? -7.704 4.168 -14.040 1.00 78.44 197 MET A CA 1
ATOM 1490 C C . MET A 1 197 ? -7.400 3.613 -15.436 1.00 78.44 197 MET A C 1
ATOM 1492 O O . MET A 1 197 ? -7.170 2.413 -15.586 1.00 78.44 197 MET A O 1
ATOM 1496 N N . GLU A 1 198 ? -7.394 4.466 -16.459 1.00 82.38 198 GLU A N 1
ATOM 1497 C CA . GLU A 1 198 ? -7.063 4.069 -17.831 1.00 82.38 198 GLU A CA 1
ATOM 1498 C C . GLU A 1 198 ? -5.644 3.490 -17.905 1.00 82.38 198 GLU A C 1
ATOM 1500 O O . GLU A 1 198 ? -5.465 2.401 -18.453 1.00 82.38 198 GLU A O 1
ATOM 1505 N N . VAL A 1 199 ? -4.673 4.133 -17.245 1.00 85.12 199 VAL A N 1
ATOM 1506 C CA . VAL A 1 199 ? -3.297 3.619 -17.129 1.00 85.12 199 VAL A CA 1
ATOM 1507 C C . VAL A 1 199 ? -3.247 2.271 -16.411 1.00 85.12 199 VAL A C 1
ATOM 1509 O O . VAL A 1 199 ? -2.565 1.351 -16.866 1.00 85.12 199 VAL A O 1
ATOM 1512 N N . LEU A 1 200 ? -3.976 2.121 -15.301 1.00 81.69 200 LEU A N 1
ATOM 1513 C CA . LEU A 1 200 ? -4.010 0.867 -14.545 1.00 81.69 200 LEU A CA 1
ATOM 1514 C C . LEU A 1 200 ? -4.545 -0.292 -15.398 1.00 81.69 200 LEU A C 1
ATOM 1516 O O . LEU A 1 200 ? -3.932 -1.361 -15.450 1.00 81.69 200 LEU A O 1
ATOM 1520 N N . LEU A 1 201 ? -5.670 -0.078 -16.087 1.00 82.62 201 LEU A N 1
ATOM 1521 C CA . LEU A 1 201 ? -6.281 -1.081 -16.959 1.00 82.62 201 LEU A CA 1
ATOM 1522 C C . LEU A 1 201 ? -5.378 -1.410 -18.149 1.00 82.62 201 LEU A C 1
ATOM 1524 O O . LEU A 1 201 ? -5.198 -2.587 -18.458 1.00 82.62 201 LEU A O 1
ATOM 1528 N N . GLU A 1 202 ? -4.771 -0.409 -18.788 1.00 84.50 202 GLU A N 1
ATOM 1529 C CA . GLU A 1 202 ? -3.796 -0.624 -19.862 1.00 84.50 202 GLU A CA 1
ATOM 1530 C C . GLU A 1 202 ? -2.606 -1.466 -19.378 1.00 84.50 202 GLU A C 1
ATOM 1532 O O . GLU A 1 202 ? -2.205 -2.418 -20.051 1.00 84.50 202 GLU A O 1
ATOM 1537 N N . GLY A 1 203 ? -2.095 -1.194 -18.175 1.00 82.38 203 GLY A N 1
ATOM 1538 C CA . GLY A 1 203 ? -1.054 -1.997 -17.537 1.00 82.38 203 GLY A CA 1
ATOM 1539 C C . GLY A 1 203 ? -1.444 -3.459 -17.351 1.00 82.38 203 GLY A C 1
ATOM 1540 O O . GLY A 1 203 ? -0.643 -4.348 -17.655 1.00 82.38 203 GLY A O 1
ATOM 1541 N N . ILE A 1 204 ? -2.674 -3.716 -16.893 1.00 81.44 204 ILE A N 1
ATOM 1542 C CA . ILE A 1 204 ? -3.235 -5.070 -16.754 1.00 81.44 204 ILE A CA 1
ATOM 1543 C C . ILE A 1 204 ? -3.291 -5.765 -18.118 1.00 81.44 204 ILE A C 1
ATOM 1545 O O . ILE A 1 204 ? -2.792 -6.883 -18.247 1.00 81.44 204 ILE A O 1
ATOM 1549 N N . TYR A 1 205 ? -3.823 -5.102 -19.149 1.00 83.19 205 TYR A N 1
ATOM 1550 C CA . TYR A 1 205 ? -3.889 -5.663 -20.504 1.00 83.19 205 TYR A CA 1
ATOM 1551 C C . TYR A 1 205 ? -2.509 -5.950 -21.104 1.00 83.19 205 TYR A C 1
ATOM 1553 O O . TYR A 1 205 ? -2.347 -6.940 -21.817 1.00 83.19 205 TYR A O 1
ATOM 1561 N N . ASN A 1 206 ? -1.511 -5.125 -20.790 1.00 84.31 206 ASN A N 1
ATOM 1562 C CA . ASN A 1 206 ? -0.144 -5.274 -21.284 1.00 84.31 206 ASN A CA 1
ATOM 1563 C C . ASN A 1 206 ? 0.698 -6.301 -20.501 1.00 84.31 206 ASN A C 1
ATOM 1565 O O . ASN A 1 206 ? 1.881 -6.455 -20.800 1.00 84.31 206 ASN A O 1
ATOM 1569 N N . GLY A 1 207 ? 0.125 -7.009 -19.518 1.00 80.56 207 GLY A N 1
ATOM 1570 C CA . GLY A 1 207 ? 0.850 -8.010 -18.722 1.00 80.56 207 GLY A CA 1
ATOM 1571 C C . GLY A 1 207 ? 1.806 -7.405 -17.689 1.00 80.56 207 GLY A C 1
ATOM 1572 O O . GLY A 1 207 ? 2.753 -8.047 -17.249 1.00 80.56 207 GLY A O 1
ATOM 1573 N N . THR A 1 208 ? 1.577 -6.158 -17.270 1.00 82.94 208 THR A N 1
ATOM 1574 C CA . THR A 1 208 ? 2.463 -5.464 -16.314 1.00 82.94 208 THR A CA 1
ATOM 1575 C C . THR A 1 208 ? 2.378 -6.056 -14.899 1.00 82.94 208 THR A C 1
ATOM 1577 O O . THR A 1 208 ? 3.301 -5.912 -14.100 1.00 82.94 208 THR A O 1
ATOM 1580 N N . PHE A 1 209 ? 1.292 -6.772 -14.592 1.00 81.06 209 PHE A N 1
ATOM 1581 C CA . PHE A 1 209 ? 1.006 -7.363 -13.280 1.00 81.06 209 PHE A CA 1
ATOM 1582 C C . PHE A 1 209 ? 1.306 -8.872 -13.207 1.00 81.06 209 PHE A C 1
ATOM 1584 O O . PHE A 1 209 ? 0.651 -9.601 -12.466 1.00 81.06 209 PHE A O 1
ATOM 1591 N N . ASP A 1 210 ? 2.324 -9.348 -13.931 1.00 82.00 210 ASP A N 1
ATOM 1592 C CA . ASP A 1 210 ? 2.800 -10.741 -13.842 1.00 82.00 210 ASP A CA 1
ATOM 1593 C C . ASP A 1 210 ? 3.350 -11.105 -12.447 1.00 82.00 210 ASP A C 1
ATOM 1595 O O . ASP A 1 210 ? 3.449 -12.282 -12.091 1.00 82.00 210 ASP A O 1
ATOM 1599 N N . ASN A 1 211 ? 3.706 -10.103 -11.634 1.00 80.25 211 ASN A N 1
ATOM 1600 C CA . ASN A 1 211 ? 4.061 -10.302 -10.235 1.00 80.25 211 ASN A CA 1
ATOM 1601 C C . ASN A 1 211 ? 2.780 -10.500 -9.391 1.00 80.25 211 ASN A C 1
ATOM 1603 O O . ASN A 1 211 ? 2.020 -9.542 -9.220 1.00 80.25 211 ASN A O 1
ATOM 1607 N N . PRO A 1 212 ? 2.557 -11.687 -8.788 1.00 83.88 212 PRO A N 1
ATOM 1608 C CA . PRO A 1 212 ? 1.346 -11.966 -8.015 1.00 83.88 212 PRO A CA 1
ATOM 1609 C C . PRO A 1 212 ? 1.203 -11.069 -6.782 1.00 83.88 212 PRO A C 1
ATOM 1611 O O . PRO A 1 212 ? 0.082 -10.776 -6.375 1.00 83.88 212 PRO A O 1
ATOM 1614 N N . GLN A 1 213 ? 2.310 -10.592 -6.203 1.00 81.88 213 GLN A N 1
ATOM 1615 C CA . GLN A 1 213 ? 2.256 -9.629 -5.106 1.00 81.88 213 GLN A CA 1
ATOM 1616 C C . GLN A 1 213 ? 1.706 -8.291 -5.602 1.00 81.88 213 GLN A C 1
ATOM 1618 O O . GLN A 1 213 ? 0.760 -7.781 -5.013 1.00 81.88 213 GLN A O 1
ATOM 1623 N N . ALA A 1 214 ? 2.229 -7.761 -6.712 1.00 79.25 214 ALA A N 1
ATOM 1624 C CA . ALA A 1 214 ? 1.719 -6.522 -7.298 1.00 79.25 214 ALA A CA 1
ATOM 1625 C C . ALA A 1 214 ? 0.234 -6.657 -7.667 1.00 79.25 214 ALA A C 1
ATOM 1627 O O . ALA A 1 214 ? -0.568 -5.795 -7.323 1.00 79.25 214 ALA A O 1
ATOM 1628 N N . LEU A 1 215 ? -0.155 -7.781 -8.276 1.00 80.75 215 LEU A N 1
ATOM 1629 C CA . LEU A 1 215 ? -1.553 -8.066 -8.596 1.00 80.75 215 LEU A CA 1
ATOM 1630 C C . LEU A 1 215 ? -2.438 -8.109 -7.340 1.00 80.75 215 LEU A C 1
ATOM 1632 O O . LEU A 1 215 ? -3.514 -7.514 -7.334 1.00 80.75 215 LEU A O 1
ATOM 1636 N N . SER A 1 216 ? -1.981 -8.746 -6.257 1.00 82.94 216 SER A N 1
ATOM 1637 C CA . SER A 1 216 ? -2.741 -8.848 -5.000 1.00 82.94 216 SER A CA 1
ATOM 1638 C C . SER A 1 216 ? -3.059 -7.495 -4.356 1.00 82.94 216 SER A C 1
ATOM 1640 O O . SER A 1 216 ? -4.029 -7.382 -3.611 1.00 82.94 216 SER A O 1
ATOM 1642 N N . LEU A 1 217 ? -2.274 -6.460 -4.666 1.00 79.38 217 LEU A N 1
ATOM 1643 C CA . LEU A 1 217 ? -2.489 -5.096 -4.189 1.00 79.38 217 LEU A CA 1
ATOM 1644 C C . LEU A 1 217 ? -3.529 -4.341 -5.033 1.00 79.38 217 LEU A C 1
ATOM 1646 O O . LEU A 1 217 ? -4.166 -3.415 -4.535 1.00 79.38 217 LEU A O 1
ATOM 1650 N N . VAL A 1 218 ? -3.739 -4.760 -6.284 1.00 78.19 218 VAL A N 1
ATOM 1651 C CA . VAL A 1 218 ? -4.687 -4.147 -7.227 1.00 78.19 218 VAL A CA 1
ATOM 1652 C C . VAL A 1 218 ? -6.053 -4.834 -7.206 1.00 78.19 218 VAL A C 1
ATOM 1654 O O . VAL A 1 218 ? -7.072 -4.169 -7.356 1.00 78.19 218 VAL A O 1
ATOM 1657 N N . VAL A 1 219 ? -6.118 -6.150 -6.988 1.00 80.62 219 VAL A N 1
ATOM 1658 C CA . VAL A 1 219 ? -7.379 -6.919 -7.035 1.00 80.62 219 VAL A CA 1
ATOM 1659 C C . VAL A 1 219 ? -8.468 -6.407 -6.078 1.00 80.62 219 VAL A C 1
ATOM 1661 O O . VAL A 1 219 ? -9.595 -6.248 -6.545 1.00 80.62 219 VAL A O 1
ATOM 1664 N N . PRO A 1 220 ? -8.201 -6.088 -4.791 1.00 78.38 220 PRO A N 1
ATOM 1665 C CA . PRO A 1 220 ? -9.239 -5.557 -3.900 1.00 78.38 220 PRO A CA 1
ATOM 1666 C C . PRO A 1 220 ? -9.869 -4.296 -4.482 1.00 78.38 220 PRO A C 1
ATOM 1668 O O . PRO A 1 220 ? -11.087 -4.142 -4.517 1.00 78.38 220 PRO A O 1
ATOM 1671 N N . ALA A 1 221 ? -9.002 -3.451 -5.028 1.00 74.19 221 ALA A N 1
ATOM 1672 C CA . ALA A 1 221 ? -9.365 -2.270 -5.756 1.00 74.19 221 ALA A CA 1
ATOM 1673 C C . ALA A 1 221 ? -10.277 -2.618 -6.947 1.00 74.19 221 ALA A C 1
ATOM 1675 O O . ALA A 1 221 ? -11.349 -2.036 -7.051 1.00 74.19 221 ALA A O 1
ATOM 1676 N N . LEU A 1 222 ? -9.935 -3.595 -7.796 1.00 76.62 222 LEU A N 1
ATOM 1677 C CA . LEU A 1 222 ? -10.787 -4.027 -8.922 1.00 76.62 222 LEU A CA 1
ATOM 1678 C C . LEU A 1 222 ? -12.204 -4.476 -8.491 1.00 76.62 222 LEU A C 1
ATOM 1680 O O . LEU A 1 222 ? -13.178 -4.253 -9.212 1.00 76.62 222 LEU A O 1
ATOM 1684 N N . GLU A 1 223 ? -12.314 -5.053 -7.296 1.00 77.12 223 GLU A N 1
ATOM 1685 C CA . GLU A 1 223 ? -13.544 -5.599 -6.704 1.00 77.12 223 GLU A CA 1
ATOM 1686 C C . GLU A 1 223 ? -14.336 -4.590 -5.860 1.00 77.12 223 GLU A C 1
ATOM 1688 O O . GLU A 1 223 ? -15.241 -4.962 -5.108 1.00 77.12 223 GLU A O 1
ATOM 1693 N N . ASN A 1 224 ? -14.027 -3.297 -5.969 1.00 74.69 224 ASN A N 1
ATOM 1694 C CA . ASN A 1 224 ? -14.639 -2.247 -5.163 1.00 74.69 224 ASN A CA 1
ATOM 1695 C C . ASN A 1 224 ? -14.447 -2.454 -3.645 1.00 74.69 224 ASN A C 1
ATOM 1697 O O . ASN A 1 224 ? -15.383 -2.271 -2.859 1.00 74.69 224 ASN A O 1
ATOM 1701 N N . ARG A 1 225 ? -13.236 -2.841 -3.235 1.00 78.19 225 ARG A N 1
ATOM 1702 C CA . ARG A 1 225 ? -12.838 -3.046 -1.837 1.00 78.19 225 ARG A CA 1
ATOM 1703 C C . ARG A 1 225 ? -11.497 -2.387 -1.530 1.00 78.19 225 ARG A C 1
ATOM 1705 O O . ARG A 1 225 ? -10.676 -2.122 -2.405 1.00 78.19 225 ARG A O 1
ATOM 1712 N N . THR A 1 226 ? -11.254 -2.182 -0.245 1.00 82.50 226 THR A N 1
ATOM 1713 C CA . THR A 1 226 ? -9.995 -1.681 0.310 1.00 82.50 226 THR A CA 1
ATOM 1714 C C . THR A 1 226 ? -9.526 -2.577 1.452 1.00 82.50 226 THR A C 1
ATOM 1716 O O . THR A 1 226 ? -10.288 -3.390 1.981 1.00 82.50 226 THR A O 1
ATOM 1719 N N . PHE A 1 227 ? -8.296 -2.382 1.928 1.00 86.75 227 PHE A N 1
ATOM 1720 C CA . PHE A 1 227 ? -7.858 -3.030 3.167 1.00 86.75 227 PHE A CA 1
ATOM 1721 C C . PHE A 1 227 ? -8.666 -2.624 4.415 1.00 86.75 227 PHE A C 1
ATOM 1723 O O . PHE A 1 227 ? -8.585 -3.318 5.428 1.00 86.75 227 PHE A O 1
ATOM 1730 N N . LEU A 1 228 ? -9.478 -1.558 4.361 1.00 88.44 228 LEU A N 1
ATOM 1731 C CA . LEU A 1 228 ? -10.390 -1.197 5.454 1.00 88.44 228 LEU A CA 1
ATOM 1732 C C . LEU A 1 228 ? -11.618 -2.113 5.542 1.00 88.44 228 LEU A C 1
ATOM 1734 O O . LEU A 1 228 ? -12.265 -2.132 6.589 1.00 88.44 228 LEU A O 1
ATOM 1738 N N . ASP A 1 229 ? -11.916 -2.876 4.488 1.00 87.88 229 ASP A N 1
ATOM 1739 C CA . ASP A 1 229 ? -13.080 -3.770 4.397 1.00 87.88 229 ASP A CA 1
ATOM 1740 C C . ASP A 1 229 ? -12.773 -5.212 4.834 1.00 87.88 229 ASP A C 1
ATOM 1742 O O . ASP A 1 229 ? -13.657 -6.068 4.819 1.00 87.88 229 ASP A O 1
ATOM 1746 N N . ILE A 1 230 ? -11.519 -5.498 5.200 1.00 89.19 230 ILE A N 1
ATOM 1747 C CA . ILE A 1 230 ? -10.993 -6.862 5.351 1.00 89.19 230 ILE A CA 1
ATOM 1748 C C . ILE A 1 230 ? -11.669 -7.691 6.452 1.00 89.19 230 ILE A C 1
ATOM 1750 O O . ILE A 1 230 ? -11.709 -8.907 6.360 1.00 89.19 230 ILE A O 1
ATOM 1754 N N . ASP A 1 231 ? -12.206 -7.042 7.480 1.00 87.44 231 ASP A N 1
ATOM 1755 C CA . ASP A 1 231 ? -12.928 -7.632 8.617 1.00 87.44 231 ASP A CA 1
ATOM 1756 C C . ASP A 1 231 ? -14.457 -7.624 8.421 1.00 87.44 231 ASP A C 1
ATOM 1758 O O . ASP A 1 231 ? -15.205 -8.051 9.298 1.00 87.44 231 ASP A O 1
ATOM 1762 N N . ARG A 1 232 ? -14.938 -7.106 7.284 1.00 87.75 232 ARG A N 1
ATOM 1763 C CA . ARG A 1 232 ? -16.366 -6.952 6.946 1.00 87.75 232 ARG A CA 1
ATOM 1764 C C . ARG A 1 232 ? -16.774 -7.803 5.745 1.00 87.75 232 ARG A C 1
ATOM 1766 O O . ARG A 1 232 ? -17.859 -7.618 5.189 1.00 87.75 232 ARG A O 1
ATOM 1773 N N . LEU A 1 233 ? -15.904 -8.716 5.319 1.00 89.38 233 LEU A N 1
ATOM 1774 C CA . LEU A 1 233 ? -16.192 -9.640 4.232 1.00 89.38 233 LEU A CA 1
ATOM 1775 C C . LEU A 1 233 ? -17.216 -10.686 4.676 1.00 89.38 233 LEU A C 1
ATOM 1777 O O . LEU A 1 233 ? -17.278 -11.085 5.837 1.00 89.38 233 LEU A O 1
ATOM 1781 N N . ASN A 1 234 ? -18.030 -11.139 3.726 1.00 89.62 234 ASN A N 1
ATOM 1782 C CA . ASN A 1 234 ? -18.930 -12.260 3.940 1.00 89.62 234 ASN A CA 1
ATOM 1783 C C . ASN A 1 234 ? -18.370 -13.489 3.221 1.00 89.62 234 ASN A C 1
ATOM 1785 O O . ASN A 1 234 ? -18.708 -13.725 2.063 1.00 89.62 234 ASN A O 1
ATOM 1789 N N . CYS A 1 235 ? -17.543 -14.273 3.913 1.00 90.50 235 CYS A N 1
ATOM 1790 C CA . CYS A 1 235 ? -16.881 -15.441 3.327 1.00 90.50 235 CYS A CA 1
ATOM 1791 C C . CYS A 1 235 ? -17.857 -16.542 2.874 1.00 90.50 235 CYS A C 1
ATOM 1793 O O . CYS A 1 235 ? -17.499 -17.375 2.056 1.00 90.50 235 CYS A O 1
ATOM 1795 N N . SER A 1 236 ? -19.116 -16.535 3.335 1.00 89.44 236 SER A N 1
ATOM 1796 C CA . SER A 1 236 ? -20.138 -17.468 2.826 1.00 89.44 236 SER A CA 1
ATOM 1797 C C . SER A 1 236 ? -20.616 -17.152 1.403 1.00 89.44 236 SER A C 1
ATOM 1799 O O . SER A 1 236 ? -21.261 -17.988 0.776 1.00 89.44 236 SER A O 1
ATOM 1801 N N . MET A 1 237 ? -20.325 -15.943 0.913 1.00 86.69 237 MET A N 1
ATOM 1802 C CA . MET A 1 237 ? -20.628 -15.501 -0.450 1.00 86.69 237 MET A CA 1
ATOM 1803 C C . MET A 1 237 ? -19.449 -15.709 -1.403 1.00 86.69 237 MET A C 1
ATOM 1805 O O . MET A 1 237 ? -19.576 -15.356 -2.573 1.00 86.69 237 MET A O 1
ATOM 1809 N N . ASP A 1 238 ? -18.320 -16.221 -0.910 1.00 82.94 238 ASP A N 1
ATOM 1810 C CA . ASP A 1 238 ? -17.191 -16.581 -1.756 1.00 82.94 238 ASP A CA 1
ATOM 1811 C C . ASP A 1 238 ? -17.562 -17.828 -2.563 1.00 82.94 238 ASP A C 1
ATOM 1813 O O . ASP A 1 238 ? -17.883 -18.885 -2.009 1.00 82.94 238 ASP A O 1
ATOM 1817 N N . VAL A 1 239 ? -17.612 -17.669 -3.880 1.00 79.06 239 VAL A N 1
ATOM 1818 C CA . VAL A 1 239 ? -17.916 -18.739 -4.822 1.00 79.06 239 VAL A CA 1
ATOM 1819 C C . VAL A 1 239 ? -16.605 -18.992 -5.539 1.00 79.06 239 VAL A C 1
ATOM 1821 O O . VAL A 1 239 ? -16.155 -18.121 -6.268 1.00 79.06 239 VAL A O 1
ATOM 1824 N N . ASP A 1 240 ? -15.982 -20.147 -5.296 1.00 75.56 240 ASP A N 1
ATOM 1825 C CA . ASP A 1 240 ? -14.733 -20.556 -5.952 1.00 75.56 240 ASP A CA 1
ATOM 1826 C C . ASP A 1 240 ? -14.981 -20.769 -7.458 1.00 75.56 240 ASP A C 1
ATOM 1828 O O . ASP A 1 240 ? -15.219 -21.881 -7.934 1.00 75.56 240 ASP A O 1
ATOM 1832 N N . ASP A 1 241 ? -15.048 -19.661 -8.192 1.00 80.25 241 ASP A N 1
ATOM 1833 C CA . ASP A 1 241 ? -15.472 -19.562 -9.586 1.00 80.25 241 ASP A CA 1
ATOM 1834 C C . ASP A 1 241 ? -14.318 -19.191 -10.525 1.00 80.25 241 ASP A C 1
ATOM 1836 O O . ASP A 1 241 ? -14.521 -18.997 -11.729 1.00 80.25 241 ASP A O 1
ATOM 1840 N N . LEU A 1 242 ? -13.090 -19.162 -9.996 1.00 80.88 242 LEU A N 1
ATOM 1841 C CA . LEU A 1 242 ? -11.887 -18.963 -10.785 1.00 80.88 242 LEU A CA 1
ATOM 1842 C C . LEU A 1 242 ? -11.662 -20.194 -11.675 1.00 80.88 242 LEU A C 1
ATOM 1844 O O . LEU A 1 242 ? -11.346 -21.280 -11.178 1.00 80.88 242 LEU A O 1
ATOM 1848 N N . PRO A 1 243 ? -11.787 -20.067 -13.011 1.00 78.12 243 PRO A N 1
ATOM 1849 C CA . PRO A 1 243 ? -11.582 -21.200 -13.890 1.00 78.12 243 PRO A CA 1
ATOM 1850 C C . PRO A 1 243 ? -10.130 -21.661 -13.772 1.00 78.12 243 PRO A C 1
ATOM 1852 O O . PRO A 1 243 ? -9.196 -20.878 -13.961 1.00 78.12 243 PRO A O 1
ATOM 1855 N N . VAL A 1 244 ? -9.920 -22.953 -13.508 1.00 73.19 244 VAL A N 1
ATOM 1856 C CA . VAL A 1 244 ? -8.574 -23.529 -13.518 1.00 73.19 244 VAL A CA 1
ATOM 1857 C C . VAL A 1 244 ? -8.065 -23.512 -14.956 1.00 73.19 244 VAL A C 1
ATOM 1859 O O . VAL A 1 244 ? -8.365 -24.394 -15.762 1.00 73.19 244 VAL A O 1
ATOM 1862 N N . ILE A 1 245 ? -7.271 -22.498 -15.299 1.00 62.84 245 ILE A N 1
ATOM 1863 C CA . ILE A 1 245 ? -6.588 -22.430 -16.589 1.00 62.84 245 ILE A CA 1
ATOM 1864 C C . ILE A 1 245 ? -5.414 -23.416 -16.543 1.00 62.84 245 ILE A C 1
ATOM 1866 O O . ILE A 1 245 ? -4.263 -23.051 -16.297 1.00 62.84 245 ILE A O 1
ATOM 1870 N N . THR A 1 246 ? -5.686 -24.703 -16.767 1.00 44.81 246 THR A N 1
ATOM 1871 C CA . THR A 1 246 ? -4.618 -25.688 -16.958 1.00 44.81 246 THR A CA 1
ATOM 1872 C C . THR A 1 246 ? -3.897 -25.375 -18.264 1.00 44.81 246 THR A C 1
ATOM 1874 O O . THR A 1 246 ? -4.491 -25.466 -19.341 1.00 44.81 246 THR A O 1
ATOM 1877 N N . ARG A 1 247 ? -2.607 -25.024 -18.190 1.00 42.97 247 ARG A N 1
ATOM 1878 C CA . ARG A 1 247 ? -1.733 -24.920 -19.367 1.00 42.97 247 ARG A CA 1
ATOM 1879 C C . ARG A 1 247 ? -1.679 -26.287 -20.072 1.00 42.97 247 ARG A C 1
ATOM 1881 O O . ARG A 1 247 ? -0.881 -27.136 -19.695 1.00 42.97 247 ARG A O 1
ATOM 1888 N N . GLY A 1 248 ? -2.536 -26.495 -21.078 1.00 46.97 248 GLY A N 1
ATOM 1889 C CA . GLY A 1 248 ? -2.462 -27.624 -22.018 1.00 46.97 248 GLY A CA 1
ATOM 1890 C C . GLY A 1 248 ? -3.590 -28.670 -22.004 1.00 46.97 248 GLY A C 1
ATOM 1891 O O . GLY A 1 248 ? -3.412 -29.710 -22.631 1.00 46.97 248 GLY A O 1
ATOM 1892 N N . GLY A 1 249 ? -4.732 -28.443 -21.346 1.00 35.38 249 GLY A N 1
ATOM 1893 C CA . GLY A 1 249 ? -5.876 -29.376 -21.361 1.00 35.38 249 GLY A CA 1
ATOM 1894 C C . GLY A 1 249 ? -7.127 -28.792 -22.032 1.00 35.38 249 GLY A C 1
ATOM 1895 O O . GLY A 1 249 ? -7.309 -27.574 -21.980 1.00 35.38 249 GLY A O 1
ATOM 1896 N N . PRO A 1 250 ? -7.994 -29.609 -22.668 1.00 38.62 250 PRO A N 1
ATOM 1897 C CA . PRO A 1 250 ? -9.280 -29.127 -23.159 1.00 38.62 250 PRO A CA 1
ATOM 1898 C C . PRO A 1 250 ? -10.112 -28.629 -21.976 1.00 38.62 250 PRO A C 1
ATOM 1900 O O . PRO A 1 250 ? -10.075 -29.224 -20.901 1.00 38.62 250 PRO A O 1
ATOM 1903 N N . ILE A 1 251 ? -10.853 -27.542 -22.199 1.00 43.62 251 ILE A N 1
ATOM 1904 C CA . ILE A 1 251 ? -11.816 -26.972 -21.253 1.00 43.62 251 ILE A CA 1
ATOM 1905 C C . ILE A 1 251 ? -12.707 -28.114 -20.749 1.00 43.62 251 ILE A C 1
ATOM 1907 O O . ILE A 1 251 ? -13.544 -28.621 -21.499 1.00 43.62 251 ILE A O 1
ATOM 1911 N N . MET A 1 252 ? -12.507 -28.557 -19.505 1.00 35.56 252 MET A N 1
ATOM 1912 C CA . MET A 1 252 ? -13.486 -29.415 -18.852 1.00 35.56 252 MET A CA 1
ATOM 1913 C C . MET A 1 252 ? -14.672 -28.522 -18.519 1.00 35.56 252 MET A C 1
ATOM 1915 O O . MET A 1 252 ? -14.626 -27.731 -17.584 1.00 35.56 252 MET A O 1
ATOM 1919 N N . ILE A 1 253 ? -15.707 -28.612 -19.351 1.00 41.12 253 ILE A N 1
ATOM 1920 C CA . ILE A 1 253 ? -17.037 -28.126 -19.007 1.00 41.12 253 ILE A CA 1
ATOM 1921 C C . ILE A 1 253 ? -17.467 -28.943 -17.790 1.00 41.12 253 ILE A C 1
ATOM 1923 O O . ILE A 1 253 ? -17.557 -30.171 -17.873 1.00 41.12 253 ILE A O 1
ATOM 1927 N N . ASP A 1 254 ? -17.676 -28.263 -16.668 1.00 39.75 254 ASP A N 1
ATOM 1928 C CA . ASP A 1 254 ? -18.265 -28.853 -15.472 1.00 39.75 254 ASP A CA 1
ATOM 1929 C C . ASP A 1 254 ? -19.612 -29.514 -15.849 1.00 39.75 254 ASP A C 1
ATOM 1931 O O . ASP A 1 254 ? -20.454 -28.856 -16.471 1.00 39.75 254 ASP A O 1
ATOM 1935 N N . PRO A 1 255 ? -19.853 -30.805 -15.541 1.00 40.03 255 PRO A N 1
ATOM 1936 C CA . PRO A 1 255 ? -21.090 -31.499 -15.907 1.00 40.03 255 PRO A CA 1
ATOM 1937 C C . PRO A 1 255 ? -22.371 -30.958 -15.243 1.00 40.03 255 PRO A C 1
ATOM 1939 O O . PRO A 1 255 ? -23.440 -31.534 -15.458 1.00 40.03 255 PRO A O 1
ATOM 1942 N N . ALA A 1 256 ? -22.293 -29.913 -14.414 1.00 43.91 256 ALA A N 1
ATOM 1943 C CA . ALA A 1 256 ? -23.363 -29.536 -13.494 1.00 43.91 256 ALA A CA 1
ATOM 1944 C C . ALA A 1 256 ? -24.410 -28.515 -13.997 1.00 43.91 256 ALA A C 1
ATOM 1946 O O . ALA A 1 256 ? -25.377 -28.293 -13.272 1.00 43.91 256 ALA A O 1
ATOM 1947 N N . ASP A 1 257 ? -24.327 -27.938 -15.206 1.00 38.38 257 ASP A N 1
ATOM 1948 C CA . ASP A 1 257 ? -25.405 -27.044 -15.689 1.00 38.38 257 ASP A CA 1
ATOM 1949 C C . ASP A 1 257 ? -25.644 -27.104 -17.217 1.00 38.38 257 ASP A C 1
ATOM 1951 O O . ASP A 1 257 ? -24.854 -26.564 -17.995 1.00 38.38 257 ASP A O 1
ATOM 1955 N N . PRO A 1 258 ? -26.749 -27.717 -17.697 1.00 35.16 258 PRO A N 1
ATOM 1956 C CA . PRO A 1 258 ? -27.042 -27.823 -19.127 1.00 35.16 258 PRO A CA 1
ATOM 1957 C C . PRO A 1 258 ? -27.620 -26.552 -19.770 1.00 35.16 258 PRO A C 1
ATOM 1959 O O . PRO A 1 258 ? -28.005 -26.619 -20.939 1.00 35.16 258 PRO A O 1
ATOM 1962 N N . THR A 1 259 ? -27.776 -25.423 -19.062 1.00 34.00 259 THR A N 1
ATOM 1963 C CA . THR A 1 259 ? -28.694 -24.362 -19.537 1.00 34.00 259 THR A CA 1
ATOM 1964 C C . THR A 1 259 ? -28.116 -22.981 -19.832 1.00 34.00 259 THR A C 1
ATOM 1966 O O . THR A 1 259 ? -28.865 -22.113 -20.283 1.00 34.00 259 THR A O 1
ATOM 1969 N N . ARG A 1 260 ? -26.802 -22.749 -19.724 1.00 35.00 260 ARG A N 1
ATOM 1970 C CA . ARG A 1 260 ? -26.227 -21.428 -20.043 1.00 35.00 260 ARG A CA 1
ATOM 1971 C C . ARG A 1 260 ? -25.479 -21.408 -21.378 1.00 35.00 260 ARG A C 1
ATOM 1973 O O . ARG A 1 260 ? -24.264 -21.560 -21.449 1.00 35.00 260 ARG A O 1
ATOM 1980 N N . THR A 1 261 ? -26.212 -21.158 -22.463 1.00 32.03 261 THR A N 1
ATOM 1981 C CA . THR A 1 261 ? -25.634 -20.715 -23.744 1.00 32.03 261 THR A CA 1
ATOM 1982 C C . THR A 1 261 ? -24.923 -19.373 -23.549 1.00 32.03 261 THR A C 1
ATOM 1984 O O . THR A 1 261 ? -25.567 -18.326 -23.509 1.00 32.03 261 THR A O 1
ATOM 1987 N N . SER A 1 262 ? -23.596 -19.405 -23.409 1.00 33.25 262 SER A N 1
ATOM 1988 C CA . SER A 1 262 ? -22.743 -18.214 -23.410 1.00 33.25 262 SER A CA 1
ATOM 1989 C C . SER A 1 262 ? -22.521 -17.742 -24.847 1.00 33.25 262 SER A C 1
ATOM 1991 O O . SER A 1 262 ? -21.820 -18.380 -25.630 1.00 33.25 262 SER A O 1
ATOM 1993 N N . THR A 1 263 ? -23.147 -16.624 -25.207 1.00 29.38 263 THR A N 1
ATOM 1994 C CA . THR A 1 263 ? -22.941 -15.901 -26.470 1.00 29.38 263 THR A CA 1
ATOM 1995 C C . THR A 1 263 ? -22.000 -14.711 -26.271 1.00 29.38 263 THR A C 1
ATOM 1997 O O . THR A 1 263 ? -22.351 -13.589 -26.635 1.00 29.38 263 THR A O 1
ATOM 2000 N N . HIS A 1 264 ? -20.817 -14.924 -25.688 1.00 32.81 264 HIS A N 1
ATOM 2001 C CA . HIS A 1 264 ? -19.764 -13.902 -25.668 1.00 32.81 264 HIS A CA 1
ATOM 2002 C C . HIS A 1 264 ? -18.550 -14.331 -26.507 1.00 32.81 264 HIS A C 1
ATOM 2004 O O . HIS A 1 264 ? -18.088 -15.465 -26.375 1.00 32.81 264 HIS A O 1
ATOM 2010 N N . PRO A 1 265 ? -18.036 -13.451 -27.388 1.00 31.44 265 PRO A N 1
ATOM 2011 C CA . PRO A 1 265 ? -16.866 -13.746 -28.201 1.00 31.44 265 PRO A CA 1
ATOM 2012 C C . PRO A 1 265 ? -15.622 -13.859 -27.312 1.00 31.44 265 PRO A C 1
ATOM 2014 O O . PRO A 1 265 ? -15.336 -12.971 -26.510 1.00 31.44 265 PRO A O 1
ATOM 2017 N N . SER A 1 266 ? -14.893 -14.966 -27.462 1.00 28.58 266 SER A N 1
ATOM 2018 C CA . SER A 1 266 ? -13.614 -15.214 -26.797 1.00 28.58 266 SER A CA 1
ATOM 2019 C C . SER A 1 266 ? -12.599 -14.109 -27.122 1.00 28.58 266 SER A C 1
ATOM 2021 O O . SER A 1 266 ? -12.477 -13.741 -28.294 1.00 28.58 266 SER A O 1
ATOM 2023 N N . PRO A 1 267 ? -11.827 -13.606 -26.144 1.00 34.31 267 PRO A N 1
ATOM 2024 C CA . PRO A 1 267 ? -10.688 -12.753 -26.439 1.00 34.31 267 PRO A CA 1
ATOM 2025 C C . PRO A 1 267 ? -9.620 -13.582 -27.161 1.00 34.31 267 PRO A C 1
ATOM 2027 O O . PRO A 1 267 ? -9.268 -14.689 -26.746 1.00 34.31 267 PRO A O 1
ATOM 2030 N N . THR A 1 268 ? -9.135 -13.060 -28.283 1.00 32.38 268 THR A N 1
ATOM 2031 C CA . THR A 1 268 ? -8.074 -13.677 -29.076 1.00 32.38 268 THR A CA 1
ATOM 2032 C C . THR A 1 268 ? -6.805 -13.766 -28.230 1.00 32.38 268 THR A C 1
ATOM 2034 O O . THR A 1 268 ? -6.199 -12.753 -27.895 1.00 32.38 268 THR A O 1
ATOM 2037 N N . LEU A 1 269 ? -6.417 -14.993 -27.881 1.00 37.44 269 LEU A N 1
ATOM 2038 C CA . LEU A 1 269 ? -5.181 -15.313 -27.173 1.00 37.44 269 LEU A CA 1
ATOM 2039 C C . LEU A 1 269 ? -3.967 -14.799 -27.960 1.00 37.44 269 LEU A C 1
ATOM 2041 O O . LEU A 1 269 ? -3.680 -15.283 -29.057 1.00 37.44 269 LEU A O 1
ATOM 2045 N N . VAL A 1 270 ? -3.225 -13.857 -27.379 1.00 34.12 270 VAL A N 1
ATOM 2046 C CA . VAL A 1 270 ? -1.830 -13.613 -27.760 1.00 34.12 270 VAL A CA 1
ATOM 2047 C C . VAL A 1 270 ? -1.004 -14.760 -27.162 1.00 34.12 270 VAL A C 1
ATOM 2049 O O . VAL A 1 270 ? -1.116 -15.026 -25.964 1.00 34.12 270 VAL A O 1
ATOM 2052 N N . PRO A 1 271 ? -0.213 -15.502 -27.954 1.00 29.95 271 PRO A N 1
ATOM 2053 C CA . PRO A 1 271 ? 0.519 -16.650 -27.440 1.00 29.95 271 PRO A CA 1
ATOM 2054 C C . PRO A 1 271 ? 1.686 -16.192 -26.555 1.00 29.95 271 PRO A C 1
ATOM 2056 O O . PRO A 1 271 ? 2.669 -15.635 -27.042 1.00 29.95 271 PRO A O 1
ATOM 2059 N N . HIS A 1 272 ? 1.594 -16.473 -25.255 1.00 35.59 272 HIS A N 1
ATOM 2060 C CA . HIS A 1 272 ? 2.715 -16.388 -24.318 1.00 35.59 272 HIS A CA 1
ATOM 2061 C C . HIS A 1 272 ? 3.440 -17.749 -24.241 1.00 35.59 272 HIS A C 1
ATOM 2063 O O . HIS A 1 272 ? 2.783 -18.794 -24.276 1.00 35.59 272 HIS A O 1
ATOM 2069 N N . PRO A 1 273 ? 4.784 -17.789 -24.154 1.00 35.69 273 PRO A N 1
ATOM 2070 C CA . PRO A 1 273 ? 5.534 -19.033 -24.264 1.00 35.69 273 PRO A CA 1
ATOM 2071 C C . PRO A 1 273 ? 5.415 -19.875 -22.985 1.00 35.69 273 PRO A C 1
ATOM 2073 O O . PRO A 1 273 ? 5.912 -19.524 -21.917 1.00 35.69 273 PRO A O 1
ATOM 2076 N N . SER A 1 274 ? 4.766 -21.034 -23.101 1.00 34.53 274 SER A N 1
ATOM 2077 C CA . SER A 1 274 ? 4.695 -22.058 -22.059 1.00 34.53 274 SER A CA 1
ATOM 2078 C C . SER A 1 274 ? 5.992 -22.870 -21.984 1.00 34.53 274 SER A C 1
ATOM 2080 O O . SER A 1 274 ? 6.408 -23.505 -22.954 1.00 34.53 274 SER A O 1
ATOM 2082 N N . ARG A 1 275 ? 6.598 -22.907 -20.793 1.00 48.97 275 ARG A N 1
ATOM 2083 C CA . ARG A 1 275 ? 7.666 -23.843 -20.416 1.00 48.97 275 ARG A CA 1
ATOM 2084 C C . ARG A 1 275 ? 7.081 -25.263 -20.362 1.00 48.97 275 ARG A C 1
ATOM 2086 O O . ARG A 1 275 ? 6.054 -25.463 -19.723 1.00 48.97 275 ARG A O 1
ATOM 2093 N N . SER A 1 276 ? 7.778 -26.220 -20.981 1.00 44.03 276 SER A N 1
ATOM 2094 C CA . SER A 1 276 ? 7.547 -27.684 -21.017 1.00 44.03 276 SER A CA 1
ATOM 2095 C C . SER A 1 276 ? 6.659 -28.264 -22.141 1.00 44.03 276 SER A C 1
ATOM 2097 O O . SER A 1 276 ? 5.527 -28.687 -21.944 1.00 44.03 276 SER A O 1
ATOM 2099 N N . SER A 1 277 ? 7.244 -28.368 -23.339 1.00 34.41 277 SER A N 1
ATOM 2100 C CA . SER A 1 277 ? 7.021 -29.441 -24.331 1.00 34.41 277 SER A CA 1
ATOM 2101 C C . SER A 1 277 ? 8.210 -29.464 -25.315 1.00 34.41 277 SER A C 1
ATOM 2103 O O . SER A 1 277 ? 8.894 -28.445 -25.443 1.00 34.41 277 SER A O 1
ATOM 2105 N N . PRO A 1 278 ? 8.552 -30.618 -25.923 1.00 39.62 278 PRO A N 1
ATOM 2106 C CA . PRO A 1 278 ? 9.873 -30.861 -26.502 1.00 39.62 278 PRO A CA 1
ATOM 2107 C C . PRO A 1 278 ? 10.143 -30.023 -27.757 1.00 39.62 278 PRO A C 1
ATOM 2109 O O . PRO A 1 278 ? 9.237 -29.732 -28.532 1.00 39.62 278 PRO A O 1
ATOM 2112 N N . MET A 1 279 ? 11.421 -29.659 -27.916 1.00 40.75 279 MET A N 1
ATOM 2113 C CA . MET A 1 279 ? 12.029 -28.838 -28.971 1.00 40.75 279 MET A CA 1
ATOM 2114 C C . MET A 1 279 ? 11.312 -28.907 -30.329 1.00 40.75 279 MET A C 1
ATOM 2116 O O . MET A 1 279 ? 11.608 -29.757 -31.165 1.00 40.75 279 MET A O 1
ATOM 2120 N N . SER A 1 280 ? 10.445 -27.926 -30.580 1.00 34.12 280 SER A N 1
ATOM 2121 C CA . SER A 1 280 ? 10.237 -27.387 -31.922 1.00 34.12 280 SER A CA 1
ATOM 2122 C C . SER A 1 280 ? 11.175 -26.191 -32.050 1.00 34.12 280 SER A C 1
ATOM 2124 O O . SER A 1 280 ? 10.972 -25.150 -31.424 1.00 34.12 280 SER A O 1
ATOM 2126 N N . SER A 1 281 ? 12.284 -26.387 -32.761 1.00 44.88 281 SER A N 1
ATOM 2127 C CA . SER A 1 281 ? 13.370 -25.422 -32.922 1.00 44.88 281 SER A CA 1
ATOM 2128 C C . SER A 1 281 ? 12.959 -24.274 -33.847 1.00 44.88 281 SER A C 1
ATOM 2130 O O . SER A 1 281 ? 13.375 -24.215 -35.004 1.00 44.88 281 SER A O 1
ATOM 2132 N N . SER A 1 282 ? 12.155 -23.346 -33.334 1.00 52.41 282 SER A N 1
ATOM 2133 C CA . SER A 1 282 ? 12.242 -21.963 -33.803 1.00 52.41 282 SER A CA 1
ATOM 2134 C C . SER A 1 282 ? 13.554 -21.389 -33.250 1.00 52.41 282 SER A C 1
ATOM 2136 O O . SER A 1 282 ? 13.853 -21.643 -32.078 1.00 52.41 282 SER A O 1
ATOM 2138 N N . PRO A 1 283 ? 14.394 -20.698 -34.043 1.00 53.03 283 PRO A N 1
ATOM 2139 C CA . PRO A 1 283 ? 15.651 -20.169 -33.531 1.00 53.03 283 PRO A CA 1
ATOM 2140 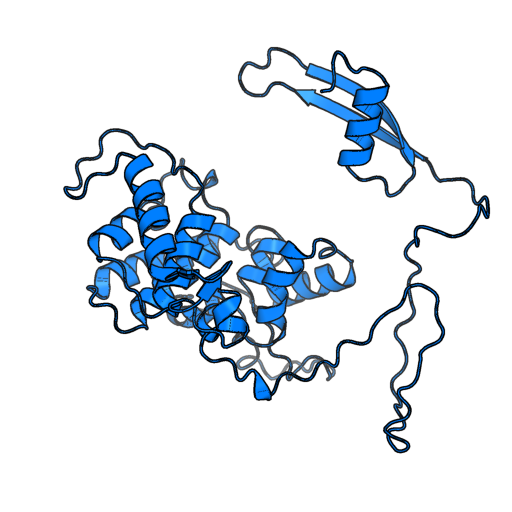C C . PRO A 1 283 ? 15.341 -19.218 -32.374 1.00 53.03 283 PRO A C 1
ATOM 2142 O O . PRO A 1 283 ? 14.594 -18.257 -32.546 1.00 53.03 283 PRO A O 1
ATOM 2145 N N . ALA A 1 284 ? 15.880 -19.512 -31.187 1.00 67.50 284 ALA A N 1
ATOM 2146 C CA . ALA A 1 284 ? 15.753 -18.626 -30.041 1.00 67.50 284 ALA A CA 1
ATOM 2147 C C . ALA A 1 284 ? 16.303 -17.259 -30.456 1.00 67.50 284 ALA A C 1
ATOM 2149 O O . ALA A 1 284 ? 17.496 -17.126 -30.733 1.00 67.50 284 ALA A O 1
ATOM 2150 N N . HIS A 1 285 ? 15.428 -16.260 -30.573 1.00 87.44 285 HIS A N 1
ATOM 2151 C CA . HIS A 1 285 ? 15.869 -14.897 -30.815 1.00 87.44 285 HIS A CA 1
ATOM 2152 C C . HIS A 1 285 ? 16.731 -14.492 -29.624 1.00 87.44 285 HIS A C 1
ATOM 2154 O O . HIS A 1 285 ? 16.282 -14.566 -28.486 1.00 87.44 285 HIS A O 1
ATOM 2160 N N . LEU A 1 286 ? 17.988 -14.143 -29.879 1.00 92.81 286 LEU A N 1
ATOM 2161 C CA . LEU A 1 286 ? 18.924 -13.732 -28.841 1.00 92.81 286 LEU A CA 1
ATOM 2162 C C . LEU A 1 286 ? 18.966 -12.207 -28.782 1.00 92.81 286 LEU A C 1
ATOM 2164 O O . LEU A 1 286 ? 18.944 -11.539 -29.817 1.00 92.81 286 LEU A O 1
ATOM 2168 N N . ILE A 1 287 ? 19.072 -11.667 -27.576 1.00 93.69 287 ILE A N 1
ATOM 2169 C CA . ILE A 1 287 ? 19.308 -10.248 -27.327 1.00 93.69 287 ILE A CA 1
ATOM 2170 C C . ILE A 1 287 ? 20.691 -10.051 -26.724 1.00 93.69 287 ILE A C 1
ATOM 2172 O O . ILE A 1 287 ? 21.232 -10.934 -26.058 1.00 93.69 287 ILE A O 1
ATOM 2176 N N . ARG A 1 288 ? 21.265 -8.872 -26.964 1.00 94.50 288 ARG A N 1
ATOM 2177 C CA . ARG A 1 288 ? 22.549 -8.472 -26.397 1.00 94.50 288 ARG A CA 1
ATOM 2178 C C . ARG A 1 288 ? 22.310 -7.455 -25.289 1.00 94.50 288 ARG A C 1
ATOM 2180 O O . ARG A 1 288 ? 21.711 -6.415 -25.544 1.00 94.50 288 ARG A O 1
ATOM 2187 N N . VAL A 1 289 ? 22.797 -7.745 -24.089 1.00 94.88 289 VAL A N 1
ATOM 2188 C CA . VAL A 1 289 ? 22.596 -6.921 -22.891 1.00 94.88 289 VAL A CA 1
ATOM 2189 C C . VAL A 1 289 ? 23.952 -6.469 -22.367 1.00 94.88 289 VAL A C 1
ATOM 2191 O O . VAL A 1 289 ? 24.856 -7.286 -22.210 1.00 94.88 289 VAL A O 1
ATOM 2194 N N . ASN A 1 290 ? 24.105 -5.173 -22.102 1.00 95.25 290 ASN A N 1
ATOM 2195 C CA . ASN A 1 290 ? 25.255 -4.656 -21.365 1.00 95.25 290 ASN A CA 1
ATOM 2196 C C . ASN A 1 290 ? 24.906 -4.644 -19.874 1.00 95.25 290 ASN A C 1
ATOM 2198 O O . ASN A 1 290 ? 24.101 -3.822 -19.439 1.00 95.25 290 ASN A O 1
ATOM 2202 N N . TYR A 1 291 ? 25.474 -5.574 -19.114 1.00 93.25 291 TYR A N 1
ATOM 2203 C CA . TYR A 1 291 ? 25.237 -5.706 -17.683 1.00 93.25 291 TYR A CA 1
ATOM 2204 C C . TYR A 1 291 ? 26.420 -5.129 -16.912 1.00 93.25 291 TYR A C 1
ATOM 2206 O O . TYR A 1 291 ? 27.571 -5.465 -17.187 1.00 93.25 291 TYR A O 1
ATOM 2214 N N . THR A 1 292 ? 26.136 -4.233 -15.968 1.00 90.44 292 THR A N 1
ATOM 2215 C CA . THR A 1 292 ? 27.150 -3.525 -15.182 1.00 90.44 292 THR A CA 1
ATOM 2216 C C . THR A 1 292 ? 26.825 -3.620 -13.699 1.00 90.44 292 THR A C 1
ATOM 2218 O O . THR A 1 292 ? 25.711 -3.299 -13.297 1.00 90.44 292 THR A O 1
ATOM 2221 N N . VAL A 1 293 ? 27.812 -4.014 -12.894 1.00 88.19 293 VAL A N 1
ATOM 2222 C CA . VAL A 1 293 ? 27.775 -3.920 -11.432 1.00 88.19 293 VAL A CA 1
ATOM 2223 C C . VAL A 1 293 ? 28.697 -2.790 -11.007 1.00 88.19 293 VAL A C 1
ATOM 2225 O O . VAL A 1 293 ? 29.871 -2.753 -11.386 1.00 88.19 293 VAL A O 1
ATOM 2228 N N . LEU A 1 294 ? 28.146 -1.864 -10.230 1.00 86.94 294 LEU A N 1
ATOM 2229 C CA . LEU A 1 294 ? 28.851 -0.713 -9.686 1.00 86.94 294 LEU A CA 1
ATOM 2230 C C . LEU A 1 294 ? 28.689 -0.687 -8.168 1.00 86.94 294 LEU A C 1
ATOM 2232 O O . LEU A 1 294 ? 27.599 -0.906 -7.641 1.00 86.94 294 LEU A O 1
ATOM 2236 N N . GLU A 1 295 ? 29.780 -0.423 -7.464 1.00 80.38 295 GLU A N 1
ATOM 2237 C CA . GLU A 1 295 ? 29.747 -0.193 -6.025 1.00 80.38 295 GLU A CA 1
ATOM 2238 C C . GLU A 1 295 ? 29.381 1.273 -5.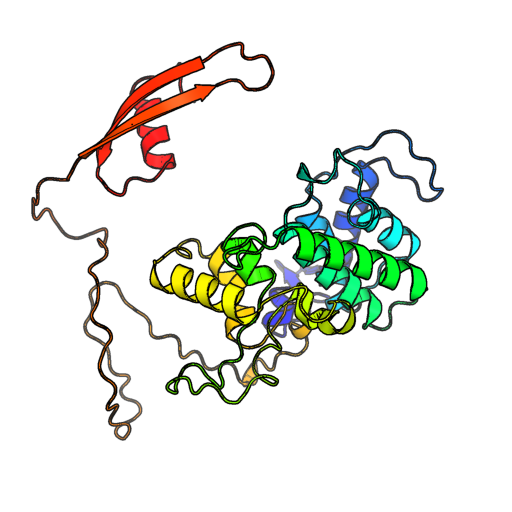787 1.00 80.38 295 GLU A C 1
ATOM 2240 O O . GLU A 1 295 ? 30.197 2.165 -5.971 1.00 80.38 295 GLU A O 1
ATOM 2245 N N . ALA A 1 296 ? 28.118 1.542 -5.458 1.00 66.19 296 ALA A N 1
ATOM 2246 C CA . ALA A 1 296 ? 27.591 2.906 -5.452 1.00 66.19 296 ALA A CA 1
ATOM 2247 C C . ALA A 1 296 ? 28.076 3.777 -4.275 1.00 66.19 296 ALA A C 1
ATOM 2249 O O . ALA A 1 296 ? 27.884 4.991 -4.319 1.00 66.19 296 ALA A O 1
ATOM 2250 N N . VAL A 1 297 ? 28.671 3.195 -3.224 1.00 67.94 297 VAL A N 1
ATOM 2251 C CA . VAL A 1 297 ? 28.985 3.922 -1.980 1.00 67.94 297 VAL A CA 1
ATOM 2252 C C . VAL A 1 297 ? 30.350 4.601 -2.059 1.00 67.94 297 VAL A C 1
ATOM 2254 O O . VAL A 1 297 ? 30.476 5.769 -1.696 1.00 67.94 297 VAL A O 1
ATOM 2257 N N . PHE A 1 298 ? 31.367 3.916 -2.578 1.00 71.69 298 PHE A N 1
ATOM 2258 C CA . PHE A 1 298 ? 32.719 4.459 -2.749 1.00 71.69 298 PHE A CA 1
ATOM 2259 C C . PHE A 1 298 ? 33.156 4.540 -4.214 1.00 71.69 298 PHE A C 1
ATOM 2261 O O . PHE A 1 298 ? 34.239 5.056 -4.496 1.00 71.69 298 PHE A O 1
ATOM 2268 N N . ASN A 1 299 ? 32.325 4.063 -5.147 1.00 70.00 299 ASN A N 1
ATOM 2269 C CA . ASN A 1 299 ? 32.641 3.942 -6.570 1.00 70.00 299 ASN A CA 1
ATOM 2270 C C . ASN A 1 299 ? 33.964 3.198 -6.810 1.00 70.00 299 ASN A C 1
ATOM 2272 O O . ASN A 1 299 ? 34.706 3.490 -7.749 1.00 70.00 299 ASN A O 1
ATOM 2276 N N . ASN A 1 300 ? 34.281 2.248 -5.924 1.00 73.25 300 ASN A N 1
ATOM 2277 C CA . ASN A 1 300 ? 35.588 1.593 -5.881 1.00 73.25 300 ASN A CA 1
ATOM 2278 C C . ASN A 1 300 ? 35.774 0.557 -6.988 1.00 73.25 300 ASN A C 1
ATOM 2280 O O . ASN A 1 300 ? 36.907 0.208 -7.322 1.00 73.25 300 ASN A O 1
ATOM 2284 N N . PHE A 1 301 ? 34.683 0.059 -7.564 1.00 76.25 301 PHE A N 1
ATOM 2285 C CA . PHE A 1 301 ? 34.754 -0.779 -8.746 1.00 76.25 301 PHE A CA 1
ATOM 2286 C C . PHE A 1 301 ? 33.524 -0.618 -9.633 1.00 76.25 301 PHE A C 1
ATOM 2288 O O . PHE A 1 301 ? 32.404 -0.365 -9.184 1.00 76.25 301 PHE A O 1
ATOM 2295 N N . THR A 1 302 ? 33.760 -0.799 -10.927 1.00 85.94 302 THR A N 1
ATOM 2296 C CA . THR A 1 302 ? 32.729 -0.889 -11.953 1.00 85.94 302 THR A CA 1
ATOM 2297 C C . THR A 1 302 ? 33.130 -2.015 -12.887 1.00 85.94 302 THR A C 1
ATOM 2299 O O . THR A 1 302 ? 34.187 -1.963 -13.518 1.00 85.94 302 THR A O 1
ATOM 2302 N N . HIS A 1 303 ? 32.301 -3.048 -12.957 1.00 87.19 303 HIS A N 1
ATOM 2303 C CA . HIS A 1 303 ? 32.522 -4.187 -13.832 1.00 87.19 303 HIS A CA 1
ATOM 2304 C C . HIS A 1 303 ? 31.357 -4.318 -14.793 1.00 87.19 303 HIS A C 1
ATOM 2306 O O . HIS A 1 303 ? 30.212 -4.463 -14.374 1.00 87.19 303 HIS A O 1
ATOM 2312 N N . SER A 1 304 ? 31.669 -4.290 -16.084 1.00 90.88 304 SER A N 1
ATOM 2313 C CA . SER A 1 304 ? 30.694 -4.443 -17.156 1.00 90.88 304 SER A CA 1
ATOM 2314 C C . SER A 1 304 ? 31.028 -5.668 -17.987 1.00 90.88 304 SER A C 1
ATOM 2316 O O . SER A 1 304 ? 32.196 -5.934 -18.278 1.00 90.88 304 SER A O 1
ATOM 2318 N N . LEU A 1 305 ? 30.001 -6.390 -18.410 1.00 91.81 305 LEU A N 1
ATOM 2319 C CA . LEU A 1 305 ? 30.119 -7.431 -19.415 1.00 91.81 305 LEU A CA 1
ATOM 2320 C C . LEU A 1 305 ? 28.943 -7.361 -20.391 1.00 91.81 305 LEU A C 1
ATOM 2322 O O . LEU A 1 305 ? 27.871 -6.834 -20.094 1.00 91.81 305 LEU A O 1
ATOM 2326 N N . VAL A 1 306 ? 29.167 -7.869 -21.596 1.00 93.62 306 VAL A N 1
ATOM 2327 C CA . VAL A 1 306 ? 28.143 -7.911 -22.637 1.00 93.62 306 VAL A CA 1
ATOM 2328 C C . VAL A 1 306 ? 27.693 -9.355 -22.789 1.00 93.62 306 VAL A C 1
ATOM 2330 O O . VAL A 1 306 ? 28.467 -10.195 -23.246 1.00 93.62 306 VAL A O 1
ATOM 2333 N N . LEU A 1 307 ? 26.448 -9.635 -22.411 1.00 92.50 307 LEU A N 1
ATOM 2334 C CA . LEU A 1 307 ? 25.841 -10.963 -22.482 1.00 92.50 307 LEU A CA 1
ATOM 2335 C C . LEU A 1 307 ? 24.984 -11.103 -23.723 1.00 92.50 307 LEU A C 1
ATOM 2337 O O . LEU A 1 307 ? 24.399 -10.137 -24.214 1.00 92.50 307 LEU A O 1
ATOM 2341 N N . THR A 1 308 ? 24.885 -12.336 -24.203 1.00 93.44 308 THR A N 1
ATOM 2342 C CA . THR A 1 308 ? 23.888 -12.724 -25.195 1.00 93.44 308 THR A CA 1
ATOM 2343 C C . THR A 1 308 ? 22.950 -13.724 -24.539 1.00 93.44 308 THR A C 1
ATOM 2345 O O . THR A 1 308 ? 23.376 -14.824 -24.210 1.00 93.44 308 THR A O 1
ATOM 2348 N N . VAL A 1 309 ? 21.693 -13.337 -24.339 1.00 93.19 309 VAL A N 1
ATOM 2349 C CA . VAL A 1 309 ? 20.681 -14.152 -23.648 1.00 93.19 309 VAL A CA 1
ATOM 2350 C C . VAL A 1 309 ? 19.448 -14.340 -24.537 1.00 93.19 309 VAL A C 1
ATOM 2352 O O . VAL A 1 309 ? 19.218 -13.524 -25.436 1.00 93.19 309 VAL A O 1
ATOM 2355 N N . PRO A 1 310 ? 18.641 -15.397 -24.339 1.00 94.75 310 PRO A N 1
ATOM 2356 C CA . PRO A 1 310 ? 17.366 -15.547 -25.035 1.00 94.75 310 PRO A CA 1
ATOM 2357 C C . PRO A 1 310 ? 16.430 -14.349 -24.822 1.00 94.75 310 PRO A C 1
ATOM 2359 O O . PRO A 1 310 ? 16.347 -13.793 -23.726 1.00 94.75 310 PRO A O 1
ATOM 2362 N N . LEU A 1 311 ? 15.691 -13.962 -25.859 1.00 90.62 311 LEU A N 1
ATOM 2363 C CA . LEU A 1 311 ? 14.616 -12.978 -25.770 1.00 90.62 311 LEU A CA 1
ATOM 2364 C C . LEU A 1 311 ? 13.570 -13.453 -24.748 1.00 90.62 311 LEU A C 1
ATOM 2366 O O . LEU A 1 311 ? 13.113 -14.593 -24.818 1.00 90.62 311 LEU A O 1
ATOM 2370 N N . GLY A 1 312 ? 13.206 -12.575 -23.810 1.00 87.81 312 GLY A N 1
ATOM 2371 C CA . GLY A 1 312 ? 12.318 -12.892 -22.684 1.00 87.81 312 GLY A CA 1
ATOM 2372 C C . GLY A 1 312 ? 13.032 -13.339 -21.401 1.00 87.81 312 GLY A C 1
ATOM 2373 O O . GLY A 1 312 ? 12.358 -13.641 -20.423 1.00 87.81 312 GLY A O 1
ATOM 2374 N N . SER A 1 313 ? 14.371 -13.373 -21.381 1.00 91.50 313 SER A N 1
ATOM 2375 C CA . SER A 1 313 ? 15.144 -13.617 -20.152 1.00 91.50 313 SER A CA 1
ATOM 2376 C C . SER A 1 313 ? 14.931 -12.498 -19.128 1.00 91.50 313 SER A C 1
ATOM 2378 O O . SER A 1 313 ? 14.923 -11.318 -19.487 1.00 91.50 313 SER A O 1
ATOM 2380 N N . SER A 1 314 ? 14.794 -12.860 -17.853 1.00 91.75 314 SER A N 1
ATOM 2381 C CA . SER A 1 314 ? 14.698 -11.913 -16.739 1.00 91.75 314 SER A CA 1
ATOM 2382 C C . SER A 1 314 ? 16.059 -11.292 -16.398 1.00 91.75 314 SER A C 1
ATOM 2384 O O . SER A 1 314 ? 17.112 -11.783 -16.809 1.00 91.75 314 SER A O 1
ATOM 2386 N N . VAL A 1 315 ? 16.065 -10.231 -15.582 1.00 91.62 315 VAL A N 1
ATOM 2387 C CA . VAL A 1 315 ? 17.318 -9.670 -15.043 1.00 91.62 315 VAL A CA 1
ATOM 2388 C C . VAL A 1 315 ? 18.081 -10.718 -14.225 1.00 91.62 315 VAL A C 1
ATOM 2390 O O . VAL A 1 315 ? 19.303 -10.774 -14.314 1.00 91.62 315 VAL A O 1
ATOM 2393 N N . LEU A 1 316 ? 17.385 -11.601 -13.499 1.00 91.50 316 LEU A N 1
ATOM 2394 C CA . LEU A 1 316 ? 18.025 -12.689 -12.758 1.00 91.50 316 LEU A CA 1
ATOM 2395 C C . LEU A 1 316 ? 18.726 -13.680 -13.697 1.00 91.50 316 LEU A C 1
ATOM 2397 O O . LEU A 1 316 ? 19.835 -14.108 -13.400 1.00 91.50 316 LEU A O 1
ATOM 2401 N N . ASP A 1 317 ? 18.135 -13.999 -14.850 1.00 92.62 317 ASP A N 1
ATOM 2402 C CA . ASP A 1 317 ? 18.779 -14.851 -15.859 1.00 92.62 317 ASP A CA 1
ATOM 2403 C C . ASP A 1 317 ? 20.060 -14.205 -16.406 1.00 92.62 317 ASP A C 1
ATOM 2405 O O . ASP A 1 317 ? 21.086 -14.872 -16.543 1.00 92.62 317 ASP A O 1
ATOM 2409 N N . VAL A 1 318 ? 20.038 -12.889 -16.642 1.00 94.00 318 VAL A N 1
ATOM 2410 C CA . VAL A 1 318 ? 21.226 -12.102 -17.021 1.00 94.00 318 VAL A CA 1
ATOM 2411 C C . VAL A 1 318 ? 22.282 -12.142 -15.911 1.00 94.00 318 VAL A C 1
ATOM 2413 O O . VAL A 1 318 ? 23.459 -12.351 -16.195 1.00 94.00 318 VAL A O 1
ATOM 2416 N N . MET A 1 319 ? 21.886 -11.989 -14.645 1.00 92.62 319 MET A N 1
ATOM 2417 C CA . MET A 1 319 ? 22.798 -12.065 -13.498 1.00 92.62 319 MET A CA 1
ATOM 2418 C C . MET A 1 319 ? 23.418 -13.458 -13.344 1.00 92.62 319 MET A C 1
ATOM 2420 O O . MET A 1 319 ? 24.617 -13.566 -13.097 1.00 92.62 319 MET A O 1
ATOM 2424 N N . MET A 1 320 ? 22.634 -14.522 -13.530 1.00 92.12 320 MET A N 1
ATOM 2425 C CA . MET A 1 320 ? 23.122 -15.903 -13.486 1.00 92.12 320 MET A CA 1
ATOM 2426 C C . MET A 1 320 ? 24.125 -16.180 -14.608 1.00 92.12 320 MET A C 1
ATOM 2428 O O . MET A 1 320 ? 25.168 -16.782 -14.355 1.00 92.12 320 MET A O 1
ATOM 2432 N N . GLU A 1 321 ? 23.859 -15.698 -15.823 1.00 93.56 321 GLU A N 1
ATOM 2433 C CA . GLU A 1 321 ? 24.795 -15.830 -16.944 1.00 93.56 321 GLU A CA 1
ATOM 2434 C C . GLU A 1 321 ? 26.085 -15.030 -16.689 1.00 93.56 321 GLU A C 1
ATOM 2436 O O . GLU A 1 321 ? 27.190 -15.526 -16.911 1.00 93.56 321 GLU A O 1
ATOM 2441 N N . ALA A 1 322 ? 25.972 -13.816 -16.140 1.00 92.81 322 ALA A N 1
ATOM 2442 C CA . ALA A 1 322 ? 27.115 -12.989 -15.753 1.00 92.81 322 ALA A CA 1
ATOM 2443 C C . ALA A 1 322 ? 27.979 -13.672 -14.678 1.00 92.81 322 ALA A C 1
ATOM 2445 O O . ALA A 1 322 ? 29.209 -13.705 -14.795 1.00 92.81 322 ALA A O 1
ATOM 2446 N N . HIS A 1 323 ? 27.335 -14.258 -13.664 1.00 92.69 323 HIS A N 1
ATOM 2447 C CA . HIS A 1 323 ? 27.988 -15.048 -12.625 1.00 92.69 323 HIS A CA 1
ATOM 2448 C C . HIS A 1 323 ? 28.696 -16.265 -13.219 1.00 92.69 323 HIS A C 1
ATOM 2450 O O . HIS A 1 323 ? 29.865 -16.489 -12.921 1.00 92.69 323 HIS A O 1
ATOM 2456 N N . TYR A 1 324 ? 28.040 -17.015 -14.108 1.00 93.06 324 TYR A N 1
ATOM 2457 C CA . TYR A 1 324 ? 28.641 -18.173 -14.770 1.00 93.06 324 TYR A CA 1
ATOM 2458 C C . TYR A 1 324 ? 29.885 -17.794 -15.590 1.00 93.06 324 TYR A C 1
ATOM 2460 O O . TYR A 1 324 ? 30.912 -18.471 -15.509 1.00 93.06 324 TYR A O 1
ATOM 2468 N N . MET A 1 325 ? 29.833 -16.686 -16.337 1.00 90.50 325 MET A N 1
ATOM 2469 C CA . MET A 1 325 ? 30.961 -16.216 -17.148 1.00 90.50 3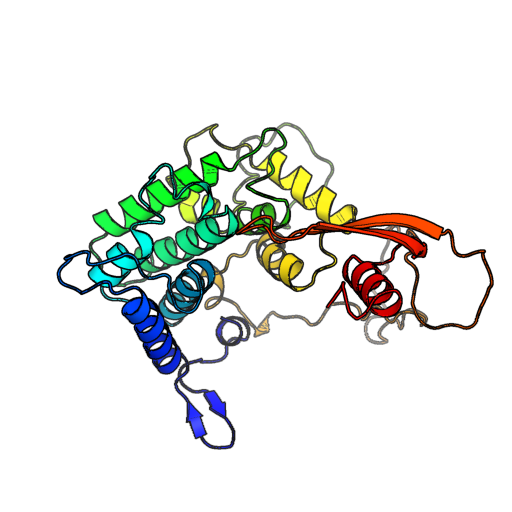25 MET A CA 1
ATOM 2470 C C . MET A 1 325 ? 32.122 -15.663 -16.317 1.00 90.50 325 MET A C 1
ATOM 2472 O O . MET A 1 325 ? 33.274 -15.728 -16.753 1.00 90.50 325 MET A O 1
ATOM 2476 N N . SER A 1 326 ? 31.860 -15.055 -15.159 1.00 89.38 326 SER A N 1
ATOM 2477 C CA . SER A 1 326 ? 32.900 -14.443 -14.321 1.00 89.38 326 SER A CA 1
ATOM 2478 C C . SER A 1 326 ? 32.540 -14.481 -12.825 1.00 89.38 326 SER A C 1
ATOM 2480 O O . SER A 1 326 ? 32.299 -13.430 -12.222 1.00 89.38 326 SER A O 1
ATOM 2482 N N . PRO A 1 327 ? 32.608 -15.666 -12.179 1.00 87.50 327 PRO A N 1
ATOM 2483 C CA . PRO A 1 327 ? 32.124 -15.868 -10.803 1.00 87.50 327 PRO A CA 1
ATOM 2484 C C . PRO A 1 327 ? 32.891 -15.066 -9.744 1.00 87.50 327 PRO A C 1
ATOM 2486 O O . PRO A 1 327 ? 32.412 -14.817 -8.639 1.00 87.50 327 PRO A O 1
ATOM 2489 N N . ALA A 1 328 ? 34.133 -14.686 -10.056 1.00 83.88 328 ALA A N 1
ATOM 2490 C CA . ALA A 1 328 ? 34.966 -13.879 -9.171 1.00 83.88 328 ALA A CA 1
ATOM 2491 C C . ALA A 1 328 ? 34.547 -12.399 -9.135 1.00 83.88 328 ALA A C 1
ATOM 2493 O O . ALA A 1 328 ? 34.899 -11.712 -8.181 1.00 83.88 328 ALA A O 1
ATOM 2494 N N . ILE A 1 329 ? 33.830 -11.928 -10.162 1.00 81.25 329 ILE A N 1
ATOM 2495 C CA . ILE A 1 329 ? 33.496 -10.516 -10.387 1.00 81.25 329 ILE A CA 1
ATOM 2496 C C . ILE A 1 329 ? 32.009 -10.255 -10.120 1.00 81.25 329 ILE A C 1
ATOM 2498 O O . ILE A 1 329 ? 31.668 -9.275 -9.465 1.00 81.25 329 ILE A O 1
ATOM 2502 N N . PHE A 1 330 ? 31.137 -11.138 -10.603 1.00 80.44 330 PHE A N 1
ATOM 2503 C CA . PHE A 1 330 ? 29.687 -11.031 -10.458 1.00 80.44 330 PHE A CA 1
ATOM 2504 C C . PHE A 1 330 ? 29.240 -12.114 -9.482 1.00 80.44 330 PHE A C 1
ATOM 2506 O O . PHE A 1 330 ? 29.238 -13.286 -9.846 1.00 80.44 330 PHE A O 1
ATOM 2513 N N . ARG A 1 331 ? 28.959 -11.742 -8.233 1.00 67.06 331 ARG A N 1
ATOM 2514 C CA . ARG A 1 331 ? 28.492 -12.636 -7.162 1.00 67.06 331 ARG A CA 1
ATOM 2515 C C . ARG A 1 331 ? 27.084 -12.273 -6.738 1.00 67.06 331 ARG A C 1
ATOM 2517 O O . ARG A 1 331 ? 26.771 -11.065 -6.796 1.00 67.06 331 ARG A O 1
#

Secondary structure (DSSP, 8-state):
-HHHHTT--TTSEEETTEEE-HHHHHHHHHHHHHHHTT--TT------PPPSS-HHHHHHHHHHHHHTT-PPPHHHHHHHTHHHHS--TTTTTT--HHHHHHHHHHHHHHHHS-----HHHHHHHHHHHHHHHHHTB-TTS-BSSHHHHHHH----GGGTTS---TT-TTSS----HHHHHTGGGSPTTS--HHHHHHHHHHHHHTTTT-SHHHHHHHHHHHTT--GGGTTS--GGG---------TTS-----TT-S------PPP-------S-S--------EEEEEEEEE-TTT---EEEEEEEEETT--HHHHHHHHHHH-TTT--

Organism: Chiloscyllium punctatum (NCBI:txid137246)

Sequence (331 aa):
MALLASCDDPLNVMVEDQQMNLVALLMDKLKTDIDATGVKPNGILLIYGDPLTDYYQISLAVLALCKSSSCLPCQTIEMIFYSAAHRSIQEEFTYSAEILSIAALALRCMSIENCECQMENVTSALRNVVERILSHIQSDGTIGDIGSTGLAIQVTAHRLIQPWQPRDQLTLCSVCQALSANSELVPPGSWDCQLSMEVLLEGIYNGTFDNPQALSLVVPALENRTFLDIDRLNCSMDVDDLPVITRGGPIMIDPADPTRTSTHPSPTLVPHPSRSSPMSSSPAHLIRVNYTVLEAVFNNFTHSLVLTVPLGSSVLDVMMEAHYMSPAIFR

InterPro domains:
  IPR002157 Cobalamin (vitamin B12)-binding protein [PF01122] (1-155)
  IPR002157 Cobalamin (vitamin B12)-binding protein [PF01122] (176-244)
  IPR051588 Eukaryotic Cobalamin Transport [PTHR10559] (1-155)